Protein AF-A0A0D2G729-F1 (afdb_monomer_lite)

Foldseek 3Di:
DDFQQWDWDADPVVRDIDTAGAEEPGFPDFDQWDWDKDAAPVNLKIKIKIAAGEDDQVVCVVCVAPQSRFWIWIQMPPLSYIDTFPAGDRAGFGNWDKDDDAAFKMKIAAGDGHNDPDDVPPDDQPQDNRMWMAGQQQRYIDNDDDNPDDHDHHHPVVVCCQQPPRAQGPGPDVVVCVVGVPRSDDDDDDDDDDDDRPPVNVPPDPPDPDDDDDDDDDDDDDDDDDDDDDDDDDDDPPVVVVVVVVVVVVVVVVVVVVVVVCVVPPPPPPPPVVVVVVVVVVVVVVLVVQLVVLVPDPDPVSSVVSVVVSVVVVVCVVDVPPPPPPPPDPDPDDDD

Structure (mmCIF, N/CA/C/O backbone):
data_AF-A0A0D2G729-F1
#
_entry.id   AF-A0A0D2G729-F1
#
loop_
_atom_site.group_PDB
_atom_site.id
_atom_site.type_symbol
_atom_site.label_atom_id
_atom_site.label_alt_id
_atom_site.label_comp_id
_atom_site.label_asym_id
_atom_site.label_entity_id
_atom_site.label_seq_id
_atom_site.pdbx_PDB_ins_code
_atom_site.Cartn_x
_atom_site.Cartn_y
_atom_site.Cartn_z
_atom_site.occupancy
_atom_site.B_iso_or_equiv
_atom_site.auth_seq_id
_atom_site.auth_comp_id
_atom_site.auth_asym_id
_atom_site.auth_atom_id
_atom_site.pdbx_PDB_model_num
ATOM 1 N N . MET A 1 1 ? 2.043 15.426 -8.742 1.00 85.56 1 MET A N 1
ATOM 2 C CA . MET A 1 1 ? 1.620 14.217 -7.997 1.00 85.56 1 MET A CA 1
ATOM 3 C C . MET A 1 1 ? 1.071 14.627 -6.648 1.00 85.56 1 MET A C 1
ATOM 5 O O . MET A 1 1 ? 1.366 15.733 -6.209 1.00 85.56 1 MET A O 1
ATOM 9 N N . ARG A 1 2 ? 0.261 13.775 -6.017 1.00 86.38 2 ARG A N 1
ATOM 10 C CA . ARG A 1 2 ? -0.296 14.052 -4.691 1.00 86.38 2 ARG A CA 1
ATOM 11 C C . ARG A 1 2 ? 0.696 13.667 -3.592 1.00 86.38 2 ARG A C 1
ATOM 13 O O . ARG A 1 2 ? 1.440 12.706 -3.759 1.00 86.38 2 ARG A O 1
ATOM 20 N N . ASP A 1 3 ? 0.671 14.401 -2.485 1.00 94.00 3 ASP A N 1
ATOM 21 C CA . ASP A 1 3 ? 1.348 14.014 -1.248 1.00 94.00 3 ASP A CA 1
ATOM 22 C C . ASP A 1 3 ? 0.754 12.699 -0.707 1.00 94.00 3 ASP A C 1
ATOM 24 O O . ASP A 1 3 ? -0.460 12.586 -0.516 1.00 94.00 3 ASP A O 1
ATOM 28 N N . MET A 1 4 ? 1.608 11.707 -0.444 1.00 96.56 4 MET A N 1
ATOM 29 C CA . MET A 1 4 ? 1.208 10.404 0.102 1.00 96.56 4 MET A CA 1
ATOM 30 C C . MET A 1 4 ? 0.763 10.487 1.571 1.00 96.56 4 MET A C 1
ATOM 32 O O . MET A 1 4 ? 0.199 9.528 2.105 1.00 96.56 4 MET A O 1
ATOM 36 N N . ALA A 1 5 ? 0.970 11.627 2.238 1.00 97.69 5 ALA A N 1
ATOM 37 C CA . ALA A 1 5 ? 0.367 11.907 3.533 1.00 97.69 5 ALA A CA 1
ATOM 38 C C . ALA A 1 5 ? -1.159 12.052 3.444 1.00 97.69 5 ALA A C 1
ATOM 40 O O . ALA A 1 5 ? -1.839 11.852 4.444 1.00 97.69 5 ALA A O 1
ATOM 41 N N . GLU A 1 6 ? -1.732 12.404 2.292 1.00 97.50 6 GLU A N 1
ATOM 42 C CA . GLU A 1 6 ? -3.180 12.556 2.149 1.00 97.50 6 GLU A CA 1
ATOM 43 C C . GLU A 1 6 ? -3.847 11.251 1.713 1.00 97.50 6 GLU A C 1
ATOM 45 O O . GLU A 1 6 ? -3.848 10.888 0.536 1.00 97.50 6 GLU A O 1
ATOM 50 N N . ILE A 1 7 ? -4.487 10.560 2.657 1.00 97.56 7 ILE A N 1
ATOM 51 C CA . ILE A 1 7 ? -5.238 9.341 2.363 1.00 97.56 7 ILE A CA 1
ATOM 52 C C . ILE A 1 7 ? -6.668 9.714 2.014 1.00 97.56 7 ILE A C 1
ATOM 54 O O . ILE A 1 7 ? -7.400 10.261 2.841 1.00 97.56 7 ILE A O 1
ATOM 58 N N . VAL A 1 8 ? -7.076 9.395 0.790 1.00 96.69 8 VAL A N 1
ATOM 59 C CA . VAL A 1 8 ? -8.439 9.636 0.322 1.00 96.69 8 VAL A CA 1
ATOM 60 C C . VAL A 1 8 ? -9.244 8.360 0.375 1.00 96.69 8 VAL A C 1
ATOM 62 O O . VAL A 1 8 ? -8.850 7.335 -0.173 1.00 96.69 8 VAL A O 1
ATOM 65 N N . LEU A 1 9 ? -10.384 8.440 1.050 1.00 96.12 9 LEU A N 1
ATOM 66 C CA . LEU A 1 9 ? -11.271 7.315 1.284 1.00 96.12 9 LEU A CA 1
ATOM 67 C C . LEU A 1 9 ? -12.652 7.652 0.749 1.00 96.12 9 LEU A C 1
ATOM 69 O O . LEU A 1 9 ? -13.143 8.764 0.939 1.00 96.12 9 LEU A O 1
ATOM 73 N N . TYR A 1 10 ? -13.292 6.672 0.126 1.00 97.12 10 TYR A N 1
ATOM 74 C CA . TYR A 1 10 ? -14.689 6.767 -0.261 1.00 97.12 10 TYR A CA 1
ATOM 75 C C . TYR A 1 10 ? -15.514 5.806 0.583 1.00 97.12 10 TYR A C 1
ATOM 77 O O . TYR A 1 10 ? -15.352 4.588 0.500 1.00 97.12 10 TYR A O 1
ATOM 85 N N . ASP A 1 11 ? -16.406 6.356 1.399 1.00 95.88 11 ASP A N 1
ATOM 86 C CA . ASP A 1 11 ? -17.414 5.572 2.095 1.00 95.88 11 ASP A CA 1
ATOM 87 C C . ASP A 1 11 ? -18.562 5.279 1.129 1.00 95.88 11 ASP A C 1
ATOM 89 O O . ASP A 1 11 ? -19.329 6.169 0.757 1.00 95.88 11 ASP A O 1
ATOM 93 N N . VAL A 1 12 ? -18.680 4.014 0.724 1.00 97.12 12 VAL A N 1
ATOM 94 C CA . VAL A 1 12 ? -19.710 3.542 -0.211 1.00 97.12 12 VAL A CA 1
ATOM 95 C C . VAL A 1 12 ? -21.117 3.656 0.385 1.00 97.12 12 VAL A C 1
ATOM 97 O O . VAL A 1 12 ? -22.064 3.938 -0.349 1.00 97.12 12 VAL A O 1
ATOM 100 N N . SER A 1 13 ? -21.264 3.465 1.700 1.00 95.00 13 SER A N 1
ATOM 101 C CA . SER A 1 13 ? -22.560 3.520 2.382 1.00 95.00 13 SER A CA 1
ATOM 102 C C . SER A 1 13 ? -23.057 4.958 2.487 1.00 95.00 13 SER A C 1
ATOM 104 O O . SER A 1 13 ? -24.205 5.243 2.150 1.00 95.00 13 SER A O 1
ATOM 106 N N . ALA A 1 14 ? -22.190 5.872 2.928 1.00 95.38 14 ALA A N 1
ATOM 107 C CA . ALA A 1 14 ? -22.520 7.291 3.054 1.00 95.38 14 ALA A CA 1
ATOM 108 C C . ALA A 1 14 ? -22.398 8.067 1.730 1.00 95.38 14 ALA A C 1
ATOM 110 O O . ALA A 1 14 ? -22.809 9.224 1.665 1.00 95.38 14 ALA A O 1
ATOM 111 N N . LYS A 1 15 ? -21.821 7.452 0.686 1.00 97.25 15 LYS A N 1
ATOM 112 C CA . LYS A 1 15 ? -21.459 8.085 -0.595 1.00 97.25 15 LYS A CA 1
ATOM 113 C C . LYS A 1 15 ? -20.634 9.359 -0.402 1.00 97.25 15 LYS A C 1
ATOM 115 O O . LYS A 1 15 ? -20.851 10.367 -1.074 1.00 97.25 15 LYS A O 1
ATOM 120 N N . LYS A 1 16 ? -19.702 9.323 0.551 1.00 96.75 16 LYS A N 1
ATOM 121 C CA . LYS A 1 16 ? -18.931 10.489 0.987 1.00 96.75 16 LYS A CA 1
ATOM 122 C C . LYS A 1 16 ? -17.439 10.238 0.824 1.00 96.75 16 LYS A C 1
ATOM 124 O O . LYS A 1 16 ? -16.923 9.196 1.224 1.00 96.75 16 LYS A O 1
ATOM 129 N N . TRP A 1 17 ? -16.758 11.229 0.260 1.00 97.69 17 TRP A N 1
ATOM 130 C CA . TRP A 1 17 ? -15.304 11.286 0.244 1.00 97.69 17 TRP A CA 1
ATOM 131 C C . TRP A 1 17 ? -14.783 11.879 1.550 1.00 97.69 17 TRP A C 1
ATOM 133 O O . TRP A 1 17 ? -15.299 12.883 2.041 1.00 97.69 17 TRP A O 1
ATOM 143 N N . TYR A 1 18 ? -13.730 11.269 2.076 1.00 97.50 18 TYR A N 1
ATOM 144 C CA . TYR A 1 18 ? -12.947 11.767 3.194 1.00 97.50 18 TYR A CA 1
ATOM 145 C C . TYR A 1 18 ? -11.497 11.924 2.761 1.00 97.50 18 TYR A C 1
ATOM 147 O O . TYR A 1 18 ? -10.987 11.142 1.957 1.00 97.50 18 TYR A O 1
ATOM 155 N N . ILE A 1 19 ? -10.826 12.911 3.340 1.00 97.38 19 ILE A N 1
ATOM 156 C CA . ILE A 1 19 ? -9.376 13.054 3.269 1.00 97.38 19 ILE A CA 1
ATOM 157 C C . ILE A 1 19 ? -8.886 12.985 4.707 1.00 97.38 19 ILE A C 1
ATOM 159 O O . ILE A 1 19 ? -9.337 13.762 5.544 1.00 97.38 19 ILE A O 1
ATOM 163 N N . GLN A 1 20 ? -8.001 12.040 4.998 1.00 97.56 20 GLN A N 1
ATOM 164 C CA . GLN A 1 20 ? -7.363 11.897 6.297 1.00 97.56 20 GLN A CA 1
ATOM 165 C C . GLN A 1 20 ? -5.861 12.025 6.119 1.00 97.56 20 GLN A C 1
ATOM 167 O O . GLN A 1 20 ? -5.250 11.273 5.360 1.00 97.56 20 GLN A O 1
ATOM 172 N N . ARG A 1 21 ? -5.253 12.952 6.858 1.00 97.50 21 ARG A N 1
ATOM 173 C CA . ARG A 1 21 ? -3.798 13.069 6.871 1.00 97.50 21 ARG A CA 1
ATOM 174 C C . ARG A 1 21 ? -3.188 11.922 7.675 1.00 97.50 21 ARG A C 1
ATOM 176 O O . ARG A 1 21 ? -3.531 11.738 8.846 1.00 97.50 21 ARG A O 1
ATOM 183 N N . ALA A 1 22 ? -2.311 11.158 7.040 1.00 98.12 22 ALA A N 1
ATOM 184 C CA . ALA A 1 22 ? -1.499 10.122 7.646 1.00 98.12 22 ALA A CA 1
ATOM 185 C C . ALA A 1 22 ? -0.207 10.694 8.246 1.00 98.12 22 ALA A C 1
ATOM 187 O O . ALA A 1 22 ? 0.237 11.792 7.914 1.00 98.12 22 ALA A O 1
ATOM 188 N N . THR A 1 23 ? 0.395 9.930 9.152 1.00 97.94 23 THR A N 1
ATOM 189 C CA . THR A 1 23 ? 1.661 10.269 9.818 1.00 97.94 23 THR A CA 1
ATOM 190 C C . THR A 1 23 ? 2.726 9.211 9.550 1.00 97.94 23 THR A C 1
ATOM 192 O O . THR A 1 23 ? 2.428 8.156 8.998 1.00 97.94 23 THR A O 1
ATOM 195 N N . GLY A 1 24 ? 3.954 9.450 10.005 1.00 97.31 24 GLY A N 1
ATOM 196 C CA . GLY A 1 24 ? 5.023 8.453 9.986 1.00 97.31 24 GLY A CA 1
ATOM 197 C C . GLY A 1 24 ? 5.934 8.567 8.790 1.00 97.31 24 GLY A C 1
ATOM 198 O O . GLY A 1 24 ? 6.213 9.678 8.347 1.00 97.31 24 GLY A O 1
ATOM 199 N N . ASP A 1 25 ? 6.414 7.423 8.324 1.00 97.44 25 ASP A N 1
ATOM 200 C CA . ASP A 1 25 ? 7.451 7.346 7.301 1.00 97.44 25 ASP A CA 1
ATOM 201 C C . ASP A 1 25 ? 6.771 7.442 5.932 1.00 97.44 25 ASP A C 1
ATOM 203 O O . ASP A 1 25 ? 6.545 6.445 5.248 1.00 97.44 25 ASP A O 1
ATOM 207 N N . ILE A 1 26 ? 6.312 8.649 5.601 1.00 97.81 26 ILE A N 1
ATOM 208 C CA . ILE A 1 26 ? 5.505 8.913 4.409 1.00 97.81 26 ILE A CA 1
ATOM 209 C C . ILE A 1 26 ? 6.362 8.654 3.155 1.00 97.81 26 ILE A C 1
ATOM 211 O O . ILE A 1 26 ? 7.437 9.246 3.036 1.00 97.81 26 ILE A O 1
ATOM 215 N N . PRO A 1 27 ? 5.916 7.796 2.216 1.00 96.75 27 PRO A N 1
ATOM 216 C CA . PRO A 1 27 ? 6.657 7.552 0.984 1.00 96.75 27 PRO A CA 1
ATOM 217 C C . PRO A 1 27 ? 6.723 8.808 0.104 1.00 96.75 27 PRO A C 1
ATOM 219 O O . PRO A 1 27 ? 5.767 9.589 0.094 1.00 96.75 27 PRO A O 1
ATOM 222 N N . PRO A 1 28 ? 7.781 8.970 -0.714 1.00 94.31 28 PRO A N 1
ATOM 223 C CA . PRO A 1 28 ? 7.811 9.999 -1.748 1.00 94.31 28 PRO A CA 1
ATOM 224 C C . PRO A 1 28 ? 6.562 9.987 -2.652 1.00 94.31 28 PRO A C 1
ATOM 226 O O . PRO A 1 28 ? 6.032 8.896 -2.926 1.00 94.31 28 PRO A O 1
ATOM 229 N N . PRO A 1 29 ? 6.093 11.165 -3.120 1.00 94.19 29 PRO A N 1
ATOM 230 C CA . PRO A 1 29 ? 4.989 11.280 -4.071 1.00 94.19 29 PRO A CA 1
ATOM 231 C C . PRO A 1 29 ? 5.231 10.430 -5.314 1.00 94.19 29 PRO A C 1
ATOM 233 O O . PRO A 1 29 ? 6.294 10.511 -5.915 1.00 94.19 29 PRO A O 1
ATOM 236 N N . ARG A 1 30 ? 4.238 9.640 -5.719 1.00 94.12 30 ARG A N 1
ATOM 237 C CA . ARG A 1 30 ? 4.388 8.661 -6.803 1.00 94.12 30 ARG A CA 1
ATOM 238 C C . ARG A 1 30 ? 3.096 8.460 -7.581 1.00 94.12 30 ARG A C 1
ATOM 240 O O . ARG A 1 30 ? 2.005 8.676 -7.053 1.00 94.12 30 ARG A O 1
ATOM 247 N N . THR A 1 31 ? 3.221 8.020 -8.826 1.00 95.06 31 THR A N 1
ATOM 248 C CA . THR A 1 31 ? 2.134 7.492 -9.666 1.00 95.06 31 THR A CA 1
ATOM 249 C C . THR A 1 31 ? 2.524 6.119 -10.208 1.00 95.06 31 THR A C 1
ATOM 251 O O . THR A 1 31 ? 3.681 5.726 -10.093 1.00 95.06 31 THR A O 1
ATOM 254 N N . GLU A 1 32 ? 1.563 5.369 -10.754 1.00 95.31 32 GLU A N 1
ATOM 255 C CA . GLU A 1 32 ? 1.798 4.045 -11.370 1.00 95.31 32 GLU A CA 1
ATOM 256 C C . GLU A 1 32 ? 2.517 3.042 -10.450 1.00 95.31 32 GLU A C 1
ATOM 258 O O . GLU A 1 32 ? 3.183 2.104 -10.891 1.00 95.31 32 GLU A O 1
ATOM 263 N N . PHE A 1 33 ? 2.396 3.266 -9.146 1.00 96.06 33 PHE A N 1
ATOM 264 C CA . PHE A 1 33 ? 2.813 2.342 -8.113 1.00 96.06 33 PHE A CA 1
ATOM 265 C C . PHE A 1 33 ? 1.754 1.269 -7.942 1.00 96.06 33 PHE A C 1
ATOM 267 O O . PHE A 1 33 ? 0.596 1.412 -8.345 1.00 96.06 33 PHE A O 1
ATOM 274 N N . PHE A 1 34 ? 2.148 0.213 -7.261 1.00 94.62 34 PHE A N 1
ATOM 275 C CA . PHE A 1 34 ? 1.239 -0.849 -6.922 1.00 94.62 34 PHE A CA 1
ATOM 276 C C . PHE A 1 34 ? 0.696 -0.743 -5.491 1.00 94.62 34 PHE A C 1
ATOM 278 O O . PHE A 1 34 ? 1.386 -0.242 -4.603 1.00 94.62 34 PHE A O 1
ATOM 285 N N . THR A 1 35 ? -0.501 -1.307 -5.253 1.00 97.06 35 THR A N 1
ATOM 286 C CA . THR A 1 35 ? -1.067 -1.506 -3.911 1.00 97.06 35 THR A CA 1
ATOM 287 C C . THR A 1 35 ? -1.721 -2.879 -3.686 1.00 97.06 35 THR A C 1
ATOM 289 O O . THR A 1 35 ? -2.624 -3.253 -4.436 1.00 97.06 35 THR A O 1
ATOM 292 N N . VAL A 1 36 ? -1.402 -3.567 -2.583 1.00 97.81 36 VAL A N 1
ATOM 293 C CA . VAL A 1 36 ? -2.236 -4.657 -2.014 1.00 97.81 36 VAL A CA 1
ATOM 294 C C . VAL A 1 36 ? -2.684 -4.300 -0.607 1.00 97.81 36 VAL A C 1
ATOM 296 O O . VAL A 1 36 ? -2.064 -3.472 0.049 1.00 97.81 36 VAL A O 1
ATOM 299 N N . GLY A 1 37 ? -3.726 -4.962 -0.103 1.00 96.75 37 GLY A N 1
ATOM 300 C CA . GLY A 1 37 ? -4.071 -4.883 1.310 1.00 96.75 37 GLY A CA 1
ATOM 301 C C . GLY A 1 37 ? -4.388 -6.235 1.933 1.00 96.75 37 GLY A C 1
ATOM 302 O O . GLY A 1 37 ? -4.822 -7.165 1.248 1.00 96.75 37 GLY A O 1
ATOM 303 N N . LYS A 1 38 ? -4.170 -6.333 3.244 1.00 96.88 38 LYS A N 1
ATOM 304 C CA . LYS A 1 38 ? -4.463 -7.523 4.042 1.00 96.88 38 LYS A CA 1
ATOM 305 C C . LYS A 1 38 ? -5.002 -7.111 5.411 1.00 96.88 38 LYS A C 1
ATOM 307 O O . LYS A 1 38 ? -4.445 -6.242 6.073 1.00 96.88 38 LYS A O 1
ATOM 312 N N . ALA A 1 39 ? -6.101 -7.739 5.822 1.00 95.12 39 ALA A N 1
ATOM 313 C CA . ALA A 1 39 ? -6.643 -7.582 7.168 1.00 95.12 39 ALA A CA 1
ATOM 314 C C . ALA A 1 39 ? -5.863 -8.451 8.159 1.00 95.12 39 ALA A C 1
ATOM 316 O O . ALA A 1 39 ? -5.489 -9.581 7.826 1.00 95.12 39 ALA A O 1
ATOM 317 N N . SER A 1 40 ? -5.686 -7.967 9.388 1.00 91.88 40 SER A N 1
ATOM 318 C CA . SER A 1 40 ? -5.231 -8.814 10.489 1.00 91.88 40 SER A CA 1
ATOM 319 C C . SER A 1 40 ? -6.222 -9.952 10.746 1.00 91.88 40 SER A C 1
ATOM 321 O O . SER A 1 40 ? -7.420 -9.830 10.482 1.00 91.88 40 SER A O 1
ATOM 323 N N . SER A 1 41 ? -5.737 -11.065 11.299 1.00 88.19 41 SER A N 1
ATOM 324 C CA . SER A 1 41 ? -6.567 -12.236 11.619 1.00 88.19 41 SER A CA 1
ATOM 325 C C . SER A 1 41 ? -7.714 -11.921 12.588 1.00 88.19 41 SER A C 1
ATOM 327 O O . SER A 1 41 ? -8.769 -12.546 12.519 1.00 88.19 41 SER A O 1
ATOM 329 N N . ASP A 1 42 ? -7.544 -10.919 13.453 1.00 86.19 42 ASP A N 1
ATOM 330 C CA . ASP A 1 42 ? -8.584 -10.431 14.362 1.00 86.19 42 ASP A CA 1
ATOM 331 C C . ASP A 1 42 ? -9.508 -9.360 13.750 1.00 86.19 42 ASP A C 1
ATOM 333 O O . ASP A 1 42 ? -10.420 -8.884 14.428 1.00 86.19 42 ASP A O 1
ATOM 337 N N . GLY A 1 43 ? -9.274 -8.965 12.494 1.00 88.00 43 GLY A N 1
ATOM 338 C CA . GLY A 1 43 ? -10.067 -7.986 11.746 1.00 88.00 43 GLY A CA 1
ATOM 339 C C . GLY A 1 43 ? -9.996 -6.552 12.279 1.00 88.00 43 GLY A C 1
ATOM 340 O O . GLY A 1 43 ? -10.794 -5.710 11.868 1.00 88.00 43 GLY A O 1
ATOM 341 N N . LYS A 1 44 ? -9.087 -6.257 13.216 1.00 86.62 44 LYS A N 1
ATOM 342 C CA . LYS A 1 44 ? -9.010 -4.943 13.875 1.00 86.62 44 LYS A CA 1
ATOM 343 C C . LYS A 1 44 ? -8.086 -3.963 13.177 1.00 86.62 44 LYS A C 1
ATOM 345 O O . LYS A 1 44 ? -8.203 -2.760 13.410 1.00 86.62 44 LYS A O 1
ATOM 350 N N . THR A 1 45 ? -7.165 -4.459 12.360 1.00 92.50 45 THR A N 1
ATOM 351 C CA . THR A 1 45 ? -6.328 -3.620 11.513 1.00 92.50 45 THR A CA 1
ATOM 352 C C . THR A 1 45 ? -6.375 -4.092 10.077 1.00 92.50 45 THR A C 1
ATOM 354 O O . THR A 1 45 ? -6.750 -5.225 9.763 1.00 92.50 45 THR A O 1
ATOM 357 N N . TYR A 1 46 ? -6.006 -3.173 9.201 1.00 95.69 46 TYR A N 1
ATOM 358 C CA . TYR A 1 46 ? -5.857 -3.434 7.788 1.00 95.69 46 TYR A CA 1
ATOM 359 C C . TYR A 1 46 ? -4.591 -2.739 7.319 1.00 95.69 46 TYR A C 1
ATOM 361 O O . TYR A 1 46 ? -4.439 -1.530 7.506 1.00 95.69 46 TYR A O 1
ATOM 369 N N . GLU A 1 47 ? -3.679 -3.508 6.748 1.00 97.69 47 GLU A N 1
ATOM 370 C CA . GLU A 1 47 ? -2.417 -3.012 6.229 1.00 97.69 47 GLU A CA 1
ATOM 371 C C . GLU A 1 47 ? -2.503 -2.908 4.705 1.00 97.69 47 GLU A C 1
ATOM 373 O O . GLU A 1 47 ? -2.915 -3.854 4.033 1.00 97.69 47 GLU A O 1
ATOM 378 N N . VAL A 1 48 ? -2.134 -1.747 4.167 1.00 98.19 48 VAL A N 1
ATOM 379 C CA . VAL A 1 48 ? -2.024 -1.480 2.729 1.00 98.19 48 VAL A CA 1
ATOM 380 C C . VAL A 1 48 ? -0.547 -1.352 2.385 1.00 98.19 48 VAL A C 1
ATOM 382 O O . VAL A 1 48 ? 0.140 -0.496 2.932 1.00 98.19 48 VAL A O 1
ATOM 385 N N . TYR A 1 49 ? -0.065 -2.193 1.484 1.00 98.19 49 TYR A N 1
ATOM 386 C CA . TYR A 1 49 ? 1.322 -2.243 1.044 1.00 98.19 49 TYR A CA 1
ATOM 387 C C . TYR A 1 49 ? 1.460 -1.514 -0.284 1.00 98.19 49 TYR A C 1
ATOM 389 O O . TYR A 1 49 ? 0.651 -1.738 -1.183 1.00 98.19 49 TYR A O 1
ATOM 397 N N . VAL A 1 50 ? 2.484 -0.676 -0.405 1.00 97.69 50 VAL A N 1
ATOM 398 C CA . VAL A 1 50 ? 2.792 0.136 -1.585 1.00 97.69 50 VAL A CA 1
ATOM 399 C C . VAL A 1 50 ? 4.212 -0.155 -2.041 1.00 97.69 50 VAL A C 1
ATOM 401 O O . VAL A 1 50 ? 5.120 -0.167 -1.212 1.00 97.69 50 VAL A O 1
ATOM 404 N N . TYR A 1 51 ? 4.413 -0.359 -3.341 1.00 96.69 51 TYR A N 1
ATOM 405 C CA . TYR A 1 51 ? 5.735 -0.594 -3.922 1.00 96.69 51 TYR A CA 1
ATOM 406 C C . TYR A 1 51 ? 5.866 0.037 -5.312 1.00 96.69 51 TYR A C 1
ATOM 408 O O . TYR A 1 51 ? 4.885 0.135 -6.056 1.00 96.69 51 TYR A O 1
ATOM 416 N N . GLY A 1 52 ? 7.087 0.467 -5.640 1.00 95.62 52 GLY A N 1
ATOM 417 C CA . GLY A 1 52 ? 7.448 1.044 -6.927 1.00 95.62 52 GLY A CA 1
ATOM 418 C C . GLY A 1 52 ? 6.723 2.351 -7.232 1.00 95.62 52 GLY A C 1
ATOM 419 O O . GLY A 1 52 ? 6.376 3.126 -6.331 1.00 95.62 52 GLY A O 1
ATOM 420 N N . GLY A 1 53 ? 6.492 2.562 -8.524 1.00 95.31 53 GLY A N 1
ATOM 421 C CA . GLY A 1 53 ? 5.932 3.780 -9.092 1.00 95.31 53 GLY A CA 1
ATOM 422 C C . GLY A 1 53 ? 7.000 4.684 -9.687 1.00 95.31 53 GLY A C 1
ATOM 423 O O . GLY A 1 53 ? 8.180 4.353 -9.707 1.00 95.31 53 GLY A O 1
ATOM 424 N N . MET A 1 54 ? 6.550 5.821 -10.196 1.00 93.25 54 MET A N 1
ATOM 425 C CA . MET A 1 54 ? 7.390 6.812 -10.856 1.00 93.25 54 MET A CA 1
ATOM 426 C C . MET A 1 54 ? 6.988 8.226 -10.458 1.00 93.25 54 MET A C 1
ATOM 428 O O . MET A 1 54 ? 5.910 8.439 -9.880 1.00 93.25 54 MET A O 1
ATOM 432 N N . THR A 1 55 ? 7.841 9.186 -10.807 1.00 93.00 55 THR A N 1
ATOM 433 C CA . THR A 1 55 ? 7.577 10.604 -10.605 1.00 93.00 55 THR A CA 1
ATOM 434 C C . THR A 1 55 ? 7.292 11.335 -11.908 1.00 93.00 55 THR A C 1
ATOM 436 O O . THR A 1 55 ? 6.154 11.418 -12.368 1.00 93.00 55 THR A O 1
ATOM 439 N N . ASN A 1 56 ? 8.331 11.925 -12.473 1.00 91.25 56 ASN A N 1
ATOM 440 C CA . ASN A 1 56 ? 8.405 12.556 -13.766 1.00 91.25 56 ASN A CA 1
ATOM 441 C C . ASN A 1 56 ? 9.768 12.202 -14.361 1.00 91.25 56 ASN A C 1
ATOM 443 O O . ASN A 1 56 ? 10.714 11.918 -13.624 1.00 9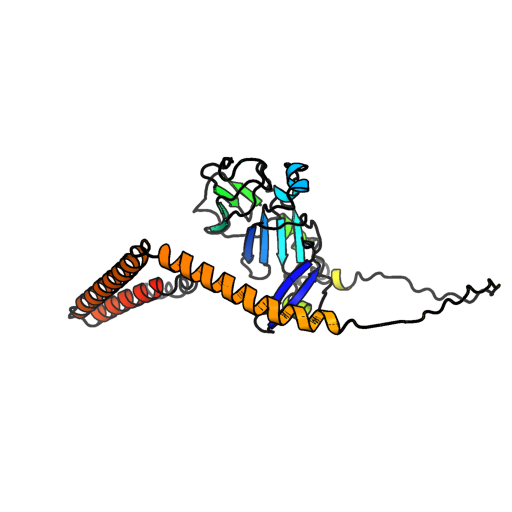1.25 56 ASN A O 1
ATOM 447 N N . ALA A 1 57 ? 9.873 12.320 -15.683 1.00 90.38 57 ALA A N 1
ATOM 448 C CA . ALA A 1 57 ? 11.056 11.868 -16.398 1.00 90.38 57 ALA A CA 1
ATOM 449 C C . ALA A 1 57 ? 12.365 12.484 -15.899 1.00 90.38 57 ALA A C 1
ATOM 451 O O . ALA A 1 57 ? 13.343 11.773 -15.704 1.00 90.38 57 ALA A O 1
ATOM 452 N N . THR A 1 58 ? 12.372 13.789 -15.632 1.00 92.88 58 THR A N 1
ATOM 453 C CA . THR A 1 58 ? 13.573 14.490 -15.175 1.00 92.88 58 THR A CA 1
ATOM 454 C C . THR A 1 58 ? 14.050 13.989 -13.818 1.00 92.88 58 THR A C 1
ATOM 456 O O . THR A 1 58 ? 15.246 13.826 -13.613 1.00 92.88 58 THR A O 1
ATOM 459 N N . TYR A 1 59 ? 13.137 13.783 -12.872 1.00 91.56 59 TYR A N 1
ATOM 460 C CA . TYR A 1 59 ? 13.514 13.371 -11.525 1.00 91.56 59 TYR A CA 1
ATOM 461 C C . TYR A 1 59 ? 13.945 11.903 -11.492 1.00 91.56 59 TYR A C 1
ATOM 463 O O . TYR A 1 59 ? 15.034 11.610 -11.015 1.00 91.56 59 TYR A O 1
ATOM 471 N N . ASP A 1 60 ? 13.149 11.002 -12.068 1.00 91.44 60 ASP A N 1
ATOM 472 C CA . ASP A 1 60 ? 13.453 9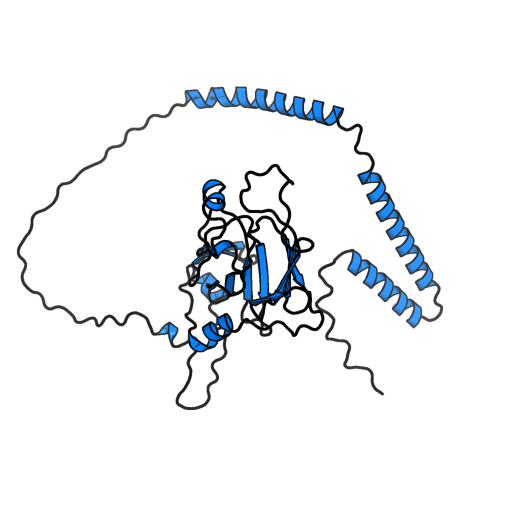.566 -12.085 1.00 91.44 60 ASP A CA 1
ATOM 473 C C . ASP A 1 60 ? 14.822 9.278 -12.739 1.00 91.44 60 ASP A C 1
ATOM 475 O O . ASP A 1 60 ? 15.604 8.492 -12.212 1.00 91.44 60 ASP A O 1
ATOM 479 N N . LEU A 1 61 ? 15.158 9.978 -13.835 1.00 90.62 61 LEU A N 1
ATOM 480 C CA . LEU A 1 61 ? 16.459 9.850 -14.510 1.00 90.62 61 LEU A CA 1
ATOM 481 C C . LEU A 1 61 ? 17.641 10.383 -13.688 1.00 90.62 61 LEU A C 1
ATOM 483 O O . LEU A 1 61 ? 18.761 9.903 -13.847 1.00 90.62 61 LEU A O 1
ATOM 487 N N . ASN A 1 62 ? 17.412 11.381 -12.831 1.00 92.56 62 ASN A N 1
ATOM 488 C CA . ASN A 1 62 ? 18.452 11.973 -11.988 1.00 92.56 62 ASN A CA 1
ATOM 489 C C . ASN A 1 62 ? 18.642 11.226 -10.658 1.00 92.56 62 ASN A C 1
ATOM 491 O O . ASN A 1 62 ? 19.681 11.390 -10.019 1.00 92.56 62 ASN A O 1
ATOM 495 N N . TYR A 1 63 ? 17.658 10.424 -10.238 1.00 90.25 63 TYR A N 1
ATOM 496 C CA . TYR A 1 63 ? 17.643 9.731 -8.947 1.00 90.25 63 TYR A CA 1
ATOM 497 C C . TYR A 1 63 ? 17.231 8.248 -9.077 1.00 90.25 63 TYR A C 1
ATOM 499 O O . TYR A 1 63 ? 16.287 7.817 -8.410 1.00 90.25 63 TYR A O 1
ATOM 507 N N . PRO A 1 64 ? 17.934 7.438 -9.896 1.00 85.88 64 PRO A N 1
ATOM 508 C CA . PRO A 1 64 ? 17.541 6.050 -10.169 1.00 85.88 64 PRO A CA 1
ATOM 509 C C . PRO A 1 64 ? 17.592 5.141 -8.929 1.00 85.88 64 PRO A C 1
ATOM 511 O O . PRO A 1 64 ? 16.814 4.195 -8.827 1.00 85.88 64 PRO A O 1
ATOM 514 N N . ASP A 1 65 ? 18.454 5.465 -7.961 1.00 87.12 65 ASP A N 1
ATOM 515 C CA . ASP A 1 65 ? 18.696 4.656 -6.759 1.00 87.12 65 ASP A CA 1
ATOM 516 C C . ASP A 1 65 ? 17.987 5.202 -5.506 1.00 87.12 65 ASP A C 1
ATOM 518 O O . ASP A 1 65 ? 18.347 4.874 -4.370 1.00 87.12 65 ASP A O 1
ATOM 522 N N . GLU A 1 66 ? 16.988 6.078 -5.665 1.00 87.00 66 GLU A N 1
ATOM 523 C CA . GLU A 1 66 ? 16.264 6.599 -4.510 1.00 87.00 66 GLU A CA 1
ATOM 524 C C . GLU A 1 66 ? 15.460 5.486 -3.823 1.00 87.00 66 GLU A C 1
ATOM 526 O O . GLU A 1 66 ? 14.425 5.016 -4.310 1.00 87.00 66 GLU A O 1
ATOM 531 N N . LEU A 1 67 ? 15.909 5.123 -2.616 1.00 84.44 67 LEU A N 1
ATOM 532 C CA . LEU A 1 67 ? 15.334 4.050 -1.800 1.00 84.44 67 LEU A CA 1
ATOM 533 C C . LEU A 1 67 ? 13.814 4.158 -1.626 1.00 84.44 67 LEU A C 1
ATOM 535 O O . LEU A 1 67 ? 13.133 3.146 -1.498 1.00 84.44 67 LEU A O 1
ATOM 539 N N . GLY A 1 68 ? 13.245 5.363 -1.661 1.00 84.88 68 GLY A N 1
ATOM 540 C CA . GLY A 1 68 ? 11.801 5.551 -1.578 1.00 84.88 68 GLY A CA 1
ATOM 541 C C . GLY A 1 68 ? 11.006 4.773 -2.636 1.00 84.88 68 GLY A C 1
ATOM 542 O O . GLY A 1 68 ? 9.908 4.302 -2.337 1.00 84.88 68 GLY A O 1
ATOM 543 N N . TYR A 1 69 ? 11.525 4.590 -3.849 1.00 91.75 69 TYR A N 1
ATOM 544 C CA . TYR A 1 69 ? 10.847 3.825 -4.910 1.00 91.75 69 TYR A CA 1
ATOM 545 C C . TYR A 1 69 ? 11.233 2.342 -4.908 1.00 91.75 69 TYR A C 1
ATOM 547 O O . TYR A 1 69 ? 10.484 1.513 -5.421 1.00 91.75 69 TYR A O 1
ATOM 555 N N . LEU A 1 70 ? 12.353 2.008 -4.264 1.00 93.44 70 LEU A N 1
ATOM 556 C CA . LEU A 1 70 ? 12.869 0.647 -4.114 1.00 93.44 70 LEU A CA 1
ATOM 557 C C . LEU A 1 70 ? 12.310 -0.083 -2.887 1.00 93.44 70 LEU A C 1
ATOM 559 O O . LEU A 1 70 ? 12.270 -1.315 -2.871 1.00 93.44 70 LEU A O 1
ATOM 563 N N . ASN A 1 71 ? 11.869 0.658 -1.870 1.00 95.31 71 ASN A N 1
ATOM 564 C CA . ASN A 1 71 ? 11.301 0.120 -0.642 1.00 95.31 71 ASN A CA 1
ATOM 565 C C . ASN A 1 71 ? 9.792 -0.116 -0.757 1.00 95.31 71 ASN A C 1
ATOM 567 O O . ASN A 1 71 ? 9.045 0.654 -1.366 1.00 95.31 71 ASN A O 1
ATOM 571 N N . VAL A 1 72 ? 9.324 -1.152 -0.065 1.00 97.25 72 VAL A N 1
ATOM 572 C CA . VAL A 1 72 ? 7.902 -1.346 0.220 1.00 97.25 72 VAL A CA 1
ATOM 573 C C . VAL A 1 72 ? 7.520 -0.472 1.415 1.00 97.25 72 VAL A C 1
ATOM 575 O O . VAL A 1 72 ? 8.238 -0.416 2.418 1.00 97.25 72 VAL A O 1
ATOM 578 N N . TYR A 1 73 ? 6.374 0.192 1.334 1.00 98.25 73 TYR A N 1
ATOM 579 C CA . TYR A 1 73 ? 5.784 0.968 2.425 1.00 98.25 73 TYR A CA 1
ATOM 580 C C . TYR A 1 73 ? 4.484 0.325 2.887 1.00 98.25 73 TYR A C 1
ATOM 582 O O . TYR A 1 73 ? 3.751 -0.242 2.081 1.00 98.25 73 TYR A O 1
ATOM 590 N N . VAL A 1 74 ? 4.171 0.439 4.177 1.00 98.44 74 VAL A N 1
ATOM 591 C CA . VAL A 1 74 ? 2.913 -0.056 4.754 1.00 98.44 74 VAL A CA 1
ATOM 592 C C . VAL A 1 74 ? 2.136 1.098 5.362 1.00 98.44 74 VAL A C 1
ATOM 594 O O . VAL A 1 74 ? 2.625 1.751 6.278 1.00 98.44 74 VAL A O 1
ATOM 597 N N . LEU A 1 75 ? 0.908 1.323 4.904 1.00 98.56 75 LEU A N 1
ATOM 598 C CA . LEU A 1 75 ? -0.081 2.143 5.596 1.00 98.56 75 LEU A CA 1
ATOM 599 C C . LEU A 1 75 ? -0.925 1.245 6.490 1.00 98.56 75 LEU A C 1
ATOM 601 O O . LEU A 1 75 ? -1.614 0.349 6.006 1.00 98.56 75 LEU A O 1
ATOM 605 N N . SER A 1 76 ? -0.921 1.515 7.791 1.00 97.62 76 SER A N 1
ATOM 606 C CA . SER A 1 76 ? -1.744 0.772 8.742 1.00 97.62 76 SER A CA 1
ATOM 607 C C . SER A 1 76 ? -3.001 1.536 9.142 1.00 97.62 76 SER A C 1
ATOM 609 O O . SER A 1 76 ? -2.937 2.673 9.621 1.00 97.62 76 SER A O 1
ATOM 611 N N . LEU A 1 77 ? -4.153 0.876 9.036 1.00 96.12 77 LEU A N 1
ATOM 612 C CA . LEU A 1 77 ? -5.452 1.343 9.520 1.00 96.12 77 LEU A CA 1
ATOM 613 C C . LEU A 1 77 ? -5.834 0.581 10.802 1.00 96.12 77 LEU A C 1
ATOM 615 O O . LEU A 1 77 ? -5.575 -0.618 10.879 1.00 96.12 77 LEU A O 1
ATOM 619 N N . PRO A 1 78 ? -6.433 1.231 11.821 1.00 94.62 78 PRO A N 1
ATOM 620 C CA . PRO A 1 78 ? -6.964 2.599 11.826 1.00 94.62 78 PRO A CA 1
ATOM 621 C C . PRO A 1 78 ? -5.947 3.679 12.233 1.00 94.62 78 PRO A C 1
ATOM 623 O O . PRO A 1 78 ? -6.343 4.798 12.538 1.00 94.62 78 PRO A O 1
ATOM 626 N N . ALA A 1 79 ? -4.648 3.370 12.291 1.00 95.06 79 ALA A N 1
ATOM 627 C CA . ALA A 1 79 ? -3.645 4.325 12.768 1.00 95.06 79 ALA A CA 1
ATOM 628 C C . ALA A 1 79 ? -3.370 5.474 11.787 1.00 95.06 79 ALA A C 1
ATOM 630 O O . ALA A 1 79 ? -2.772 6.465 12.195 1.00 95.06 79 ALA A O 1
ATOM 631 N N . PHE A 1 80 ? -3.759 5.332 10.512 1.00 97.44 80 PHE A N 1
ATOM 632 C CA . PHE A 1 80 ? -3.390 6.257 9.436 1.00 97.44 80 PHE A CA 1
ATOM 633 C C . PHE A 1 80 ? -1.906 6.622 9.533 1.00 97.44 80 PHE A C 1
ATOM 635 O O . PHE A 1 80 ? -1.514 7.785 9.631 1.00 97.44 80 PHE A O 1
ATOM 642 N N . ARG A 1 81 ? -1.071 5.584 9.603 1.00 97.88 81 ARG A N 1
ATOM 643 C CA . ARG A 1 81 ? 0.369 5.726 9.760 1.00 97.88 81 ARG A CA 1
ATOM 644 C C . ARG A 1 81 ? 1.098 4.902 8.716 1.00 97.88 81 ARG A C 1
ATOM 646 O O . ARG A 1 81 ? 0.831 3.707 8.592 1.00 97.88 81 ARG A O 1
ATOM 653 N N . TRP A 1 82 ? 2.015 5.557 8.020 1.00 98.50 82 TRP A N 1
ATOM 654 C CA . TRP A 1 82 ? 2.979 4.940 7.131 1.00 98.50 82 TRP A CA 1
ATOM 655 C C . TRP A 1 82 ? 4.185 4.412 7.901 1.00 98.50 82 TRP A C 1
ATOM 657 O O . TRP A 1 82 ? 4.639 5.014 8.880 1.00 98.50 82 TRP A O 1
ATOM 667 N N . PHE A 1 83 ? 4.700 3.296 7.407 1.00 98.12 83 PHE A N 1
ATOM 668 C CA . PHE A 1 83 ? 5.932 2.667 7.837 1.00 98.12 83 PHE A CA 1
ATOM 669 C C . PHE A 1 83 ? 6.775 2.349 6.612 1.00 98.12 83 PHE A C 1
ATOM 671 O O . PHE A 1 83 ? 6.297 1.678 5.692 1.00 98.12 83 PHE A O 1
ATOM 678 N N . GLN A 1 84 ? 8.032 2.774 6.625 1.00 97.31 84 GLN A N 1
ATOM 679 C CA . GLN A 1 84 ? 9.011 2.293 5.665 1.00 97.31 84 GLN A CA 1
ATOM 680 C C . GLN A 1 84 ? 9.469 0.909 6.119 1.00 97.31 84 GLN A C 1
ATOM 682 O O . GLN A 1 84 ? 9.831 0.706 7.279 1.00 97.31 84 GLN A O 1
ATOM 687 N N . THR A 1 85 ? 9.423 -0.066 5.217 1.00 96.62 85 THR A N 1
ATOM 688 C CA . THR A 1 85 ? 9.848 -1.432 5.534 1.00 96.62 85 THR A CA 1
ATOM 689 C C . THR A 1 85 ? 11.315 -1.650 5.162 1.00 96.62 85 THR A C 1
ATOM 691 O O . THR A 1 85 ? 11.850 -0.923 4.316 1.00 96.62 85 THR A O 1
ATOM 694 N N . PRO A 1 86 ? 11.969 -2.676 5.737 1.00 95.06 86 PRO A N 1
ATOM 695 C CA . PRO A 1 86 ? 13.279 -3.117 5.268 1.00 95.06 86 PRO A CA 1
ATOM 696 C C . PRO A 1 86 ? 13.218 -3.861 3.922 1.00 95.06 86 PRO A C 1
ATOM 698 O O . PRO A 1 86 ? 14.268 -4.168 3.367 1.00 95.06 86 PRO A O 1
ATOM 701 N N . ALA A 1 87 ? 12.026 -4.170 3.394 1.00 95.69 87 ALA A N 1
ATOM 702 C CA . ALA A 1 87 ? 11.884 -4.824 2.100 1.00 95.69 87 ALA A CA 1
ATOM 703 C C . ALA A 1 87 ? 12.242 -3.837 0.988 1.00 95.69 87 ALA A C 1
ATOM 705 O O . ALA A 1 87 ? 11.439 -2.975 0.627 1.00 95.69 87 ALA A O 1
ATOM 706 N N . THR A 1 88 ? 13.449 -3.972 0.456 1.00 94.19 88 THR A N 1
ATOM 707 C CA . THR A 1 88 ? 13.977 -3.147 -0.628 1.00 94.19 88 THR A CA 1
ATOM 708 C C . THR A 1 88 ? 14.493 -4.022 -1.764 1.00 94.19 88 THR A C 1
ATOM 710 O O . THR A 1 88 ? 14.713 -5.220 -1.582 1.00 94.19 88 THR A O 1
ATOM 713 N N . THR A 1 89 ? 14.631 -3.433 -2.944 1.00 91.25 89 THR A N 1
ATOM 714 C CA . THR A 1 89 ? 15.048 -4.089 -4.194 1.00 91.25 89 THR A CA 1
ATOM 715 C C . THR A 1 89 ? 16.129 -3.240 -4.854 1.00 91.25 89 THR A C 1
ATOM 717 O O . THR A 1 89 ? 16.294 -2.083 -4.486 1.00 91.25 89 THR A O 1
ATOM 720 N N . SER A 1 90 ? 16.872 -3.788 -5.813 1.00 87.44 90 S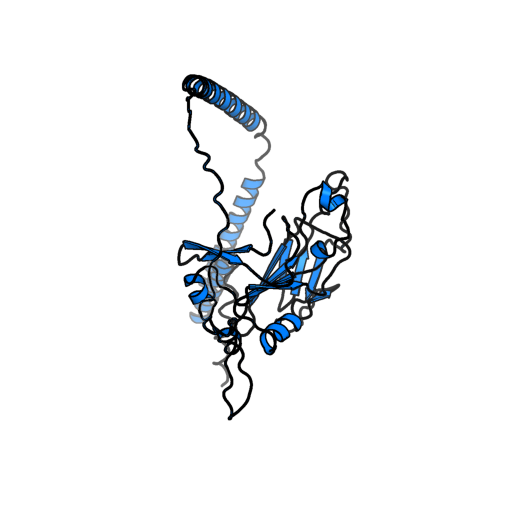ER A N 1
ATOM 721 C CA . SER A 1 90 ? 17.855 -3.016 -6.591 1.00 87.44 90 SER A CA 1
ATOM 722 C C . SER A 1 90 ? 17.258 -2.350 -7.830 1.00 87.44 90 SER A C 1
ATOM 724 O O . SER A 1 90 ? 17.835 -1.406 -8.349 1.00 87.44 90 SER A O 1
ATOM 726 N N . THR A 1 91 ? 16.112 -2.839 -8.305 1.00 85.31 91 THR A N 1
ATOM 727 C CA . THR A 1 91 ? 15.544 -2.447 -9.599 1.00 85.31 91 THR A CA 1
ATOM 728 C C . THR A 1 91 ? 14.237 -1.684 -9.385 1.00 85.31 91 THR A C 1
ATOM 730 O O . THR A 1 91 ? 13.249 -2.293 -8.950 1.00 85.31 91 THR A O 1
ATOM 733 N N . PRO A 1 92 ? 14.179 -0.375 -9.685 1.00 89.31 92 PRO A N 1
ATOM 734 C CA . PRO A 1 92 ? 12.940 0.378 -9.587 1.00 89.31 92 PRO A CA 1
ATOM 735 C C . PRO A 1 92 ? 11.985 -0.036 -10.713 1.00 89.31 92 PRO A C 1
ATOM 737 O O . PRO A 1 92 ? 12.406 -0.364 -11.822 1.00 89.31 92 PRO A O 1
ATOM 740 N N . ARG A 1 93 ? 10.676 -0.019 -10.440 1.00 92.38 93 ARG A N 1
ATOM 741 C CA . ARG A 1 93 ? 9.652 -0.356 -11.441 1.00 92.38 93 ARG A CA 1
ATOM 742 C C . ARG A 1 93 ? 8.352 0.409 -11.240 1.00 92.38 93 ARG A C 1
ATOM 744 O O . ARG A 1 93 ? 7.889 0.593 -10.112 1.00 92.38 93 ARG A O 1
ATOM 751 N N . CYS A 1 94 ? 7.709 0.782 -12.337 1.00 94.12 94 CYS A N 1
ATOM 752 C CA . CYS A 1 94 ? 6.353 1.328 -12.372 1.00 94.12 94 CYS A CA 1
ATOM 753 C C . CYS A 1 94 ? 5.448 0.469 -13.268 1.00 94.12 94 CYS A C 1
ATOM 755 O O . CYS A 1 94 ? 5.908 -0.468 -13.923 1.00 94.12 94 CYS A O 1
ATOM 757 N N . SER A 1 95 ? 4.140 0.738 -13.239 1.00 94.31 95 SER A N 1
ATOM 758 C CA . SER A 1 95 ? 3.143 0.083 -14.101 1.00 94.31 95 SER A CA 1
ATOM 759 C C . SER A 1 95 ? 3.132 -1.457 -14.021 1.00 94.31 95 SER A C 1
ATOM 761 O O . SER A 1 95 ? 2.741 -2.153 -14.957 1.00 94.31 95 SER A O 1
ATOM 763 N N . HIS A 1 96 ? 3.542 -2.007 -12.877 1.00 94.69 96 HIS A N 1
ATOM 764 C CA . HIS A 1 96 ? 3.549 -3.441 -12.603 1.00 94.69 96 HIS A CA 1
ATOM 765 C C . HIS A 1 96 ? 2.232 -3.890 -11.955 1.00 94.69 96 HIS A C 1
ATOM 767 O O . HIS A 1 96 ? 1.495 -3.099 -11.363 1.00 94.69 96 HIS A O 1
ATOM 773 N N . THR A 1 97 ? 1.925 -5.182 -12.061 1.00 95.75 97 THR A N 1
ATOM 774 C CA . THR A 1 97 ? 0.721 -5.775 -11.459 1.00 95.75 97 THR A CA 1
ATOM 775 C C . THR A 1 97 ? 1.101 -6.594 -10.240 1.00 95.75 97 THR A C 1
ATOM 777 O O . THR A 1 97 ? 2.051 -7.363 -10.313 1.00 95.75 97 THR A O 1
ATOM 780 N N . CYS A 1 98 ? 0.331 -6.528 -9.150 1.00 95.19 98 CYS A N 1
ATOM 781 C CA . CYS A 1 98 ? 0.506 -7.489 -8.059 1.00 95.19 98 CYS A CA 1
ATOM 782 C C . CYS A 1 98 ? -0.804 -7.991 -7.470 1.00 95.19 98 CYS A C 1
ATOM 784 O O . CYS A 1 98 ? -1.882 -7.431 -7.676 1.00 95.19 98 CYS A O 1
ATOM 786 N N . SER A 1 99 ? -0.685 -9.075 -6.711 1.00 97.06 99 SER A N 1
ATOM 787 C CA . SER A 1 99 ? -1.791 -9.699 -5.996 1.00 97.06 99 SER A CA 1
ATOM 788 C C . SER A 1 99 ? -1.297 -10.392 -4.730 1.00 97.06 99 SER A C 1
ATOM 790 O O . SER A 1 99 ? -0.135 -10.788 -4.645 1.00 97.06 99 SER A O 1
ATOM 792 N N . ILE A 1 100 ? -2.190 -10.572 -3.755 1.00 97.25 100 ILE A N 1
ATOM 793 C CA . ILE A 1 100 ? -1.948 -11.472 -2.624 1.00 97.25 100 ILE A CA 1
ATOM 794 C C . ILE A 1 100 ? -2.083 -12.912 -3.115 1.00 97.25 100 ILE A C 1
ATOM 796 O O . ILE A 1 100 ? -3.080 -13.261 -3.747 1.00 97.25 100 ILE A O 1
ATOM 800 N N . ILE A 1 101 ? -1.113 -13.756 -2.774 1.00 96.38 101 ILE A N 1
ATOM 801 C CA . ILE A 1 101 ? -1.120 -15.186 -3.079 1.00 96.38 101 ILE A CA 1
ATOM 802 C C . ILE A 1 101 ? -0.919 -16.026 -1.818 1.00 96.38 101 ILE A C 1
ATOM 804 O O . ILE A 1 101 ? -0.132 -15.706 -0.923 1.00 96.38 101 ILE A O 1
ATOM 808 N N . GLY A 1 102 ? -1.661 -17.132 -1.748 1.00 94.88 102 GLY A N 1
ATOM 809 C CA . GLY A 1 102 ? -1.687 -17.992 -0.572 1.00 94.88 102 GLY A CA 1
ATOM 810 C C . GLY A 1 102 ? -2.078 -17.229 0.695 1.00 94.88 102 GLY A C 1
ATOM 811 O O . GLY A 1 102 ? -3.004 -16.414 0.707 1.00 94.88 102 GLY A O 1
ATOM 812 N N . ASN A 1 103 ? -1.361 -17.512 1.777 1.00 95.19 103 ASN A N 1
ATOM 813 C CA . ASN A 1 103 ? -1.732 -17.033 3.100 1.00 95.19 103 ASN A CA 1
ATOM 814 C C . ASN A 1 103 ? -1.249 -15.606 3.395 1.00 95.19 103 ASN A C 1
ATOM 816 O O . ASN A 1 103 ? -2.042 -14.782 3.870 1.00 95.19 103 ASN A O 1
ATOM 820 N N . ARG A 1 104 ? 0.028 -15.319 3.108 1.00 96.81 104 ARG A N 1
ATOM 821 C CA . ARG A 1 104 ? 0.728 -14.101 3.557 1.00 96.81 104 ARG A CA 1
ATOM 822 C C . ARG A 1 104 ? 1.732 -13.517 2.561 1.00 96.81 104 ARG A C 1
ATOM 824 O O . ARG A 1 104 ? 2.499 -12.640 2.935 1.00 96.81 104 ARG A O 1
ATOM 831 N N . GLN A 1 105 ? 1.755 -14.000 1.324 1.00 98.06 105 GLN A N 1
ATOM 832 C CA . GLN A 1 105 ? 2.692 -13.513 0.312 1.00 98.06 105 GLN A CA 1
ATOM 833 C C . GLN A 1 105 ? 1.967 -12.612 -0.685 1.00 98.06 105 GLN A C 1
ATOM 835 O O . GLN A 1 105 ? 0.769 -12.771 -0.921 1.00 98.06 105 GLN A O 1
ATOM 840 N N . MET A 1 106 ? 2.688 -11.678 -1.290 1.00 96.81 106 MET A N 1
ATOM 841 C CA . MET A 1 106 ? 2.251 -10.985 -2.499 1.00 96.81 106 MET A CA 1
ATOM 842 C C . MET A 1 106 ? 3.209 -11.291 -3.646 1.00 96.81 106 MET A C 1
ATOM 844 O O . MET A 1 106 ? 4.386 -11.550 -3.413 1.00 96.81 106 MET A O 1
ATOM 848 N N . ILE A 1 107 ? 2.705 -11.242 -4.874 1.00 96.50 107 ILE A N 1
ATOM 849 C CA . ILE A 1 107 ? 3.489 -11.427 -6.096 1.00 96.50 107 ILE A CA 1
ATOM 850 C C . ILE A 1 107 ? 3.389 -10.187 -6.965 1.00 96.50 107 ILE A C 1
ATOM 852 O O . ILE A 1 107 ? 2.275 -9.824 -7.324 1.00 96.50 107 ILE A O 1
ATOM 856 N N . SER A 1 108 ? 4.522 -9.574 -7.299 1.00 95.56 108 SER A N 1
ATOM 857 C CA . SER A 1 108 ? 4.666 -8.484 -8.270 1.00 95.56 108 SER A CA 1
ATOM 858 C C . SER A 1 108 ? 5.115 -9.053 -9.614 1.00 95.56 108 SER A C 1
ATOM 860 O O . SER A 1 108 ? 5.990 -9.916 -9.649 1.00 95.56 108 SER A O 1
ATOM 862 N N . ILE A 1 109 ? 4.476 -8.614 -10.698 1.00 94.94 109 ILE A N 1
ATOM 863 C CA . ILE A 1 109 ? 4.633 -9.154 -12.047 1.00 94.94 109 ILE A CA 1
ATOM 864 C C . ILE A 1 109 ? 4.806 -8.007 -13.047 1.00 94.94 109 ILE A C 1
ATOM 866 O O . ILE A 1 109 ? 3.943 -7.128 -13.163 1.00 94.94 109 ILE A O 1
ATOM 870 N N . GLY A 1 110 ? 5.894 -8.077 -13.812 1.00 92.94 110 GLY A N 1
ATOM 871 C CA . GLY A 1 110 ? 6.228 -7.190 -14.918 1.00 92.94 110 GLY A CA 1
ATOM 872 C C . GLY A 1 110 ? 6.414 -5.735 -14.495 1.00 92.94 110 GLY A C 1
ATOM 873 O O . GLY A 1 110 ? 6.897 -5.441 -13.398 1.00 92.94 110 GLY A O 1
ATOM 874 N N . GLY A 1 111 ? 6.000 -4.834 -15.386 1.00 91.94 111 GLY A N 1
ATOM 875 C CA . GLY A 1 111 ? 6.201 -3.390 -15.284 1.00 91.94 111 GLY A CA 1
ATOM 876 C C . GLY A 1 111 ? 7.268 -2.894 -16.253 1.00 91.94 111 GLY A C 1
ATOM 877 O O . GLY A 1 111 ? 7.691 -3.617 -17.154 1.00 91.94 111 GLY A O 1
ATOM 878 N N . CYS A 1 112 ? 7.691 -1.649 -16.067 1.00 90.00 112 CYS A N 1
ATOM 879 C CA . CYS A 1 112 ? 8.816 -1.062 -16.785 1.00 90.00 112 CYS A CA 1
ATOM 880 C C . CYS A 1 112 ? 9.695 -0.232 -15.836 1.00 90.00 112 CYS A C 1
ATOM 882 O O . CYS A 1 112 ? 9.225 0.167 -14.761 1.00 90.00 112 CYS A O 1
ATOM 884 N N . PRO A 1 113 ? 10.954 0.050 -16.213 1.00 90.38 113 PRO A N 1
ATOM 885 C CA . PRO A 1 113 ? 11.773 1.014 -15.489 1.00 90.38 113 PRO A CA 1
ATOM 886 C C . PRO A 1 113 ? 11.091 2.394 -15.460 1.00 90.38 113 PRO A C 1
ATOM 888 O O . PRO A 1 113 ? 10.513 2.801 -16.477 1.00 90.38 113 PRO A O 1
ATOM 891 N N . PRO A 1 114 ? 11.141 3.138 -14.340 1.00 90.50 114 PRO A N 1
ATOM 892 C CA . PRO A 1 114 ? 10.657 4.511 -14.304 1.00 90.50 114 PRO A CA 1
ATOM 893 C C . PRO A 1 114 ? 11.446 5.381 -15.281 1.00 90.50 114 PRO A C 1
ATOM 895 O O . PRO A 1 114 ? 12.661 5.505 -15.167 1.00 90.50 114 PRO A O 1
ATOM 898 N N . SER A 1 115 ? 10.740 6.002 -16.226 1.00 87.31 115 SER A N 1
ATOM 899 C CA . SER A 1 115 ? 11.273 7.074 -17.072 1.00 87.31 115 SER A CA 1
ATOM 900 C C . SER A 1 115 ? 12.597 6.765 -17.795 1.00 87.31 115 SER A C 1
ATOM 902 O O . SER A 1 115 ? 13.574 7.487 -17.653 1.00 87.31 115 SER A O 1
ATOM 904 N N . THR A 1 116 ? 12.626 5.717 -18.615 1.00 86.31 116 THR A N 1
ATOM 905 C CA . THR A 1 116 ? 13.789 5.348 -19.448 1.00 86.31 116 THR A CA 1
ATOM 906 C C . THR A 1 116 ? 13.955 6.228 -20.701 1.00 86.31 116 THR A C 1
ATOM 908 O O . THR A 1 116 ? 12.975 6.698 -21.283 1.00 86.31 116 THR A O 1
ATOM 911 N N . LEU A 1 117 ? 15.205 6.424 -21.144 1.00 88.19 117 LEU A N 1
ATOM 912 C CA . LEU A 1 117 ? 15.541 7.014 -22.454 1.00 88.19 117 LEU A CA 1
ATOM 913 C C . LEU A 1 117 ? 15.667 5.960 -23.563 1.00 88.19 117 LEU A C 1
ATOM 915 O O . LEU A 1 117 ? 15.878 6.305 -24.729 1.00 88.19 117 LEU A O 1
ATOM 919 N N . ASN A 1 118 ? 15.562 4.680 -23.209 1.00 89.12 118 ASN A N 1
ATOM 920 C CA . ASN A 1 118 ? 15.636 3.593 -24.167 1.00 89.12 118 ASN A CA 1
ATOM 921 C C . ASN A 1 118 ? 14.385 3.558 -25.053 1.00 89.12 118 ASN A C 1
ATOM 923 O O . ASN A 1 118 ? 13.323 4.093 -24.726 1.00 89.12 118 ASN A O 1
ATOM 927 N N . GLN A 1 119 ? 14.514 2.926 -26.221 1.00 88.19 119 GLN A N 1
ATOM 928 C CA . GLN A 1 119 ? 13.366 2.713 -27.097 1.00 88.19 119 GLN A CA 1
ATOM 929 C C . GLN A 1 119 ? 12.316 1.849 -26.394 1.00 88.19 119 GLN A C 1
ATOM 931 O O . GLN A 1 119 ? 12.646 0.964 -25.605 1.00 88.19 119 GLN A O 1
ATOM 936 N N . PHE A 1 120 ? 11.043 2.073 -26.717 1.00 83.69 120 PHE A N 1
ATOM 937 C CA . PHE A 1 120 ? 9.952 1.289 -26.149 1.00 83.69 120 PHE A CA 1
ATOM 938 C C . PHE A 1 120 ? 10.185 -0.219 -26.352 1.00 83.69 120 PHE A C 1
ATOM 940 O O . PHE A 1 120 ? 10.326 -0.681 -27.485 1.00 83.69 120 PHE A O 1
ATOM 947 N N . GLY A 1 121 ? 10.206 -0.973 -25.250 1.00 83.38 121 GLY A N 1
ATOM 948 C CA . GLY A 1 121 ? 10.432 -2.422 -25.250 1.00 83.38 121 GLY A CA 1
ATOM 949 C C . GLY A 1 121 ? 11.897 -2.858 -25.363 1.00 83.38 121 GLY A C 1
ATOM 950 O O . GLY A 1 121 ? 12.142 -4.054 -25.494 1.00 83.38 121 GLY A O 1
ATOM 951 N N . ALA A 1 122 ? 12.857 -1.928 -25.328 1.00 88.94 122 ALA A N 1
ATOM 952 C CA . ALA A 1 122 ? 14.283 -2.257 -25.328 1.00 88.94 122 ALA A CA 1
ATOM 953 C C . ALA A 1 122 ? 14.822 -2.595 -23.929 1.00 88.94 122 ALA A C 1
ATOM 955 O O . ALA A 1 122 ? 15.825 -3.297 -23.821 1.00 88.94 122 ALA A O 1
ATOM 956 N N . ASP A 1 123 ? 14.172 -2.109 -22.869 1.00 88.31 123 ASP A N 1
ATOM 957 C CA . ASP A 1 123 ? 14.553 -2.438 -21.498 1.00 88.31 123 ASP A CA 1
ATOM 958 C C . ASP A 1 123 ? 14.263 -3.907 -21.172 1.00 88.31 123 ASP A C 1
ATOM 960 O O . ASP A 1 123 ? 13.197 -4.443 -21.485 1.00 88.31 123 ASP A O 1
ATOM 964 N N . TYR A 1 124 ? 15.219 -4.545 -20.501 1.00 87.56 124 TYR A N 1
ATOM 965 C CA . TYR A 1 124 ? 15.087 -5.897 -19.971 1.00 87.56 124 TYR A CA 1
ATOM 966 C C . TYR A 1 124 ? 14.649 -5.845 -18.500 1.00 87.56 124 TYR A C 1
ATOM 968 O O . TYR A 1 124 ? 15.153 -5.022 -17.737 1.00 87.56 124 TYR A O 1
ATOM 976 N N . ASP A 1 125 ? 13.728 -6.723 -18.088 1.00 89.25 125 ASP A N 1
ATOM 977 C CA . ASP A 1 125 ? 13.354 -6.846 -16.673 1.00 89.25 125 ASP A CA 1
ATOM 978 C C . ASP A 1 125 ? 14.418 -7.660 -15.929 1.00 89.25 125 ASP A C 1
ATOM 980 O O . ASP A 1 125 ? 14.592 -8.853 -16.178 1.00 89.25 125 ASP A O 1
ATOM 984 N N . GLU A 1 126 ? 15.128 -7.013 -15.006 1.00 88.00 126 GLU A N 1
ATOM 985 C CA . GLU A 1 126 ? 16.190 -7.639 -14.214 1.00 88.00 126 GLU A CA 1
ATOM 986 C C . GLU A 1 126 ? 15.680 -8.756 -13.295 1.00 88.00 126 GLU A C 1
ATOM 988 O O . GLU A 1 126 ? 16.458 -9.609 -12.864 1.00 88.00 126 GLU A O 1
ATOM 993 N N . TRP A 1 127 ? 14.380 -8.785 -12.988 1.00 89.25 127 TRP A N 1
ATOM 994 C CA . TRP A 1 127 ? 13.811 -9.874 -12.207 1.00 89.25 127 TRP A CA 1
ATOM 995 C C . TRP A 1 127 ? 13.650 -11.124 -13.060 1.00 89.25 127 TRP A C 1
ATOM 997 O O . TRP A 1 127 ? 13.118 -11.092 -14.171 1.00 89.25 127 TRP A O 1
ATOM 1007 N N . ALA A 1 128 ? 14.039 -12.269 -12.502 1.00 86.88 128 ALA A N 1
ATOM 1008 C CA . ALA A 1 128 ? 13.840 -13.553 -13.155 1.00 86.88 128 ALA A CA 1
ATOM 1009 C C . ALA A 1 128 ? 12.350 -13.755 -13.487 1.00 86.88 128 ALA A C 1
ATOM 1011 O O . ALA A 1 128 ? 11.484 -13.724 -12.613 1.00 86.88 128 ALA A O 1
ATOM 1012 N N . SER A 1 129 ? 12.044 -13.960 -14.773 1.00 89.00 129 SER A N 1
ATOM 1013 C CA . SER A 1 129 ? 10.669 -14.050 -15.302 1.00 89.00 129 SER A CA 1
ATOM 1014 C C . SER A 1 129 ? 9.787 -12.815 -15.047 1.00 89.00 129 SER A C 1
ATOM 1016 O O . SER A 1 129 ? 8.567 -12.909 -15.167 1.00 89.00 129 SER A O 1
ATOM 1018 N N . GLY A 1 130 ? 10.380 -11.674 -14.683 1.00 90.88 130 GLY A N 1
ATOM 1019 C CA . GLY A 1 130 ? 9.671 -10.457 -14.294 1.00 90.88 130 GLY A CA 1
ATOM 1020 C C . GLY A 1 130 ? 8.797 -10.626 -13.052 1.00 90.88 130 GLY A C 1
ATOM 1021 O O . GLY A 1 130 ? 7.762 -9.974 -12.943 1.00 90.88 130 GLY A O 1
ATOM 1022 N N . ILE A 1 131 ? 9.150 -11.544 -12.146 1.00 93.19 131 ILE A N 1
ATOM 1023 C CA . ILE A 1 131 ? 8.341 -11.892 -10.975 1.00 93.19 131 ILE A CA 1
ATOM 1024 C C . ILE A 1 131 ? 9.143 -11.674 -9.697 1.00 93.19 131 ILE A C 1
ATOM 1026 O O . ILE A 1 131 ? 10.296 -12.082 -9.602 1.00 93.19 131 ILE A O 1
ATOM 1030 N N . GLY A 1 132 ? 8.499 -11.095 -8.686 1.00 94.25 132 GLY A N 1
ATOM 1031 C CA . GLY A 1 132 ? 9.034 -11.039 -7.329 1.00 94.25 132 GLY A CA 1
ATOM 1032 C C . GLY A 1 132 ? 7.972 -11.397 -6.310 1.00 94.25 132 GLY A C 1
ATOM 1033 O O . GLY A 1 132 ? 6.809 -11.006 -6.437 1.00 94.25 132 GLY A O 1
ATOM 1034 N N . VAL A 1 133 ? 8.375 -12.145 -5.288 1.00 96.69 133 VAL A N 1
ATOM 1035 C CA . VAL A 1 133 ? 7.499 -12.589 -4.204 1.00 96.69 133 VAL A CA 1
ATOM 1036 C C . VAL A 1 133 ? 7.932 -11.901 -2.919 1.00 96.69 133 VAL A C 1
ATOM 1038 O O . VAL A 1 133 ? 9.106 -11.919 -2.573 1.00 96.69 133 VAL A O 1
ATOM 1041 N N . LEU A 1 134 ? 6.996 -11.293 -2.197 1.00 97.62 134 LEU A N 1
ATOM 1042 C CA . LEU A 1 134 ? 7.255 -10.675 -0.898 1.00 97.62 134 LEU A CA 1
ATOM 1043 C C . LEU A 1 134 ? 6.435 -11.384 0.177 1.00 97.62 134 LEU A C 1
ATOM 1045 O O . LEU A 1 134 ? 5.215 -11.501 0.051 1.00 97.62 134 LEU A O 1
ATOM 1049 N N . ASP A 1 135 ? 7.085 -11.789 1.264 1.00 98.12 135 ASP A N 1
ATOM 1050 C CA . ASP A 1 135 ? 6.398 -12.196 2.488 1.00 98.12 135 ASP A CA 1
ATOM 1051 C C . ASP A 1 135 ? 5.954 -10.952 3.275 1.00 98.12 135 ASP A C 1
ATOM 1053 O O . ASP A 1 135 ? 6.777 -10.130 3.682 1.00 98.12 135 ASP A O 1
ATOM 1057 N N . LEU A 1 136 ? 4.645 -10.794 3.487 1.00 97.94 136 LEU A N 1
ATOM 1058 C CA . LEU A 1 136 ? 4.052 -9.601 4.104 1.00 97.94 136 LEU A CA 1
ATOM 1059 C C . LEU A 1 136 ? 4.186 -9.553 5.627 1.00 97.94 136 LEU A C 1
ATOM 1061 O O . LEU A 1 136 ? 4.049 -8.476 6.215 1.00 97.94 136 LEU A O 1
ATOM 1065 N N . SER A 1 137 ? 4.411 -10.704 6.262 1.00 96.81 137 SER A N 1
ATOM 1066 C CA . SER A 1 137 ? 4.592 -10.811 7.710 1.00 96.81 137 SER A CA 1
ATOM 1067 C C . SER A 1 137 ? 6.051 -10.573 8.087 1.00 96.81 137 SER A C 1
ATOM 1069 O O . SER A 1 137 ? 6.336 -9.868 9.054 1.00 96.81 137 SER A O 1
ATOM 1071 N N . GLU A 1 138 ? 6.976 -11.121 7.300 1.00 97.50 138 GLU A N 1
ATOM 1072 C CA . GLU A 1 138 ? 8.418 -10.941 7.494 1.00 97.50 138 GLU A CA 1
ATOM 1073 C C . GLU A 1 138 ? 8.939 -9.639 6.877 1.00 97.50 138 GLU A C 1
ATOM 1075 O O . GLU A 1 138 ? 9.971 -9.135 7.314 1.00 97.50 138 GLU A O 1
ATOM 1080 N N . LEU A 1 139 ? 8.216 -9.071 5.903 1.00 97.50 139 LEU A N 1
ATOM 1081 C CA . LEU A 1 139 ? 8.652 -7.933 5.087 1.00 97.50 139 LEU A CA 1
ATOM 1082 C C . LEU A 1 139 ? 9.988 -8.225 4.406 1.00 97.50 139 LEU A C 1
ATOM 1084 O O . LEU A 1 139 ? 10.956 -7.478 4.554 1.00 97.50 139 LEU A O 1
ATOM 1088 N N . GLN A 1 140 ? 10.039 -9.348 3.693 1.00 97.31 140 GLN A N 1
ATOM 1089 C CA . GLN A 1 140 ? 11.232 -9.833 3.005 1.00 97.31 140 GLN A CA 1
ATOM 1090 C C . GLN A 1 140 ? 10.868 -10.338 1.616 1.00 97.31 140 GLN A C 1
ATOM 1092 O O . GLN A 1 140 ? 9.916 -11.110 1.467 1.00 97.31 140 GLN A O 1
ATOM 1097 N N . TRP A 1 141 ? 11.629 -9.903 0.611 1.00 96.06 141 TRP A N 1
ATOM 1098 C CA . TRP A 1 141 ? 11.548 -10.470 -0.731 1.00 96.06 141 TRP A CA 1
ATOM 1099 C C . TRP A 1 141 ? 12.099 -11.898 -0.703 1.00 96.06 141 TRP A C 1
ATOM 1101 O O . TRP A 1 141 ? 13.027 -12.205 0.047 1.00 96.06 141 TRP A O 1
ATOM 1111 N N . LYS A 1 142 ? 11.465 -12.783 -1.462 1.00 95.06 142 LYS A N 1
ATOM 1112 C CA . LYS A 1 142 ? 11.749 -14.212 -1.542 1.00 95.06 142 LYS A CA 1
ATOM 1113 C C . LYS A 1 142 ? 11.939 -14.589 -3.005 1.00 95.06 142 LYS A C 1
ATOM 1115 O O . LYS A 1 142 ? 11.227 -14.091 -3.877 1.00 95.06 142 LYS A O 1
ATOM 1120 N N . ASP A 1 143 ? 12.831 -15.541 -3.244 1.00 92.00 143 ASP A N 1
ATOM 1121 C CA . ASP A 1 143 ? 13.131 -16.034 -4.595 1.00 92.00 143 ASP A CA 1
ATOM 1122 C C . ASP A 1 143 ? 12.100 -17.054 -5.106 1.00 92.00 143 ASP A C 1
ATOM 1124 O O . ASP A 1 143 ? 12.149 -17.486 -6.255 1.00 92.00 143 ASP A O 1
ATOM 1128 N N . HIS A 1 144 ? 11.168 -17.480 -4.250 1.00 93.25 144 HIS A N 1
ATOM 1129 C CA . HIS A 1 144 ? 10.131 -18.444 -4.593 1.00 93.25 144 HIS A CA 1
ATOM 1130 C C . HIS A 1 144 ? 8.854 -18.211 -3.786 1.00 93.25 144 HIS A C 1
ATOM 1132 O O . HIS A 1 144 ? 8.856 -17.588 -2.725 1.00 93.25 144 HIS A O 1
ATOM 1138 N N . TYR A 1 145 ? 7.755 -18.756 -4.301 1.00 95.75 145 TYR A N 1
ATOM 1139 C CA . TYR A 1 145 ? 6.492 -18.854 -3.585 1.00 95.75 145 TYR A CA 1
ATOM 1140 C C . TYR A 1 145 ? 6.495 -20.059 -2.638 1.00 95.75 145 TYR A C 1
ATOM 1142 O O . TYR A 1 145 ? 6.737 -21.185 -3.072 1.00 95.75 145 TYR A O 1
ATOM 1150 N N . ASP A 1 146 ? 6.148 -19.833 -1.372 1.00 97.38 146 ASP A N 1
ATOM 1151 C CA . ASP A 1 146 ? 5.928 -20.893 -0.387 1.00 97.38 146 ASP A CA 1
ATOM 1152 C C . ASP A 1 146 ? 4.426 -21.192 -0.207 1.00 97.38 146 ASP A C 1
ATOM 1154 O O . ASP A 1 146 ? 3.674 -20.409 0.379 1.00 97.38 146 ASP A O 1
ATOM 1158 N N . ALA A 1 147 ? 3.969 -22.347 -0.697 1.00 97.12 147 ALA A N 1
ATOM 1159 C CA . ALA A 1 147 ? 2.581 -22.787 -0.535 1.00 97.12 147 ALA A CA 1
ATOM 1160 C C . ALA A 1 147 ? 2.231 -23.194 0.911 1.00 97.12 147 ALA A C 1
ATOM 1162 O O . ALA A 1 147 ? 1.057 -23.173 1.282 1.00 97.12 147 ALA A O 1
ATOM 1163 N N . GLY A 1 148 ? 3.236 -23.561 1.713 1.00 97.44 148 GLY A N 1
ATOM 1164 C CA . GLY A 1 148 ? 3.110 -23.945 3.118 1.00 97.44 148 GLY A CA 1
ATOM 1165 C C . GLY A 1 148 ? 3.241 -22.777 4.096 1.00 97.44 148 GLY A C 1
ATOM 1166 O O . GLY A 1 148 ? 3.148 -22.997 5.304 1.00 97.44 148 GLY A O 1
ATOM 1167 N N . ALA A 1 149 ? 3.426 -21.550 3.595 1.00 97.31 149 ALA A N 1
ATOM 1168 C CA . ALA A 1 149 ? 3.602 -20.365 4.422 1.00 97.31 149 ALA A CA 1
ATOM 1169 C C . ALA A 1 149 ? 2.464 -20.219 5.442 1.00 97.31 149 ALA A C 1
ATOM 1171 O O . ALA A 1 149 ? 1.285 -20.428 5.130 1.00 97.31 149 ALA A O 1
ATOM 1172 N N . ALA A 1 150 ? 2.815 -19.812 6.663 1.00 96.88 150 ALA A N 1
ATOM 1173 C CA . ALA A 1 150 ? 1.854 -19.619 7.742 1.00 96.88 150 ALA A CA 1
ATOM 1174 C C . ALA A 1 150 ? 0.756 -18.602 7.374 1.00 96.88 150 ALA A C 1
ATOM 1176 O O . ALA A 1 150 ? 0.877 -17.816 6.428 1.00 96.88 150 ALA A O 1
ATOM 1177 N N . LEU A 1 151 ? -0.327 -18.599 8.155 1.00 95.94 151 LEU A N 1
ATOM 1178 C CA . LEU A 1 151 ? -1.349 -17.560 8.059 1.00 95.94 151 LEU A CA 1
ATOM 1179 C C . LEU A 1 151 ? -0.724 -16.174 8.234 1.00 95.94 151 LEU A C 1
ATOM 1181 O O . LEU A 1 151 ? 0.256 -16.003 8.957 1.00 95.94 151 LEU A O 1
ATOM 1185 N N . TYR A 1 152 ? -1.296 -15.184 7.549 1.00 96.19 152 TYR A N 1
ATOM 1186 C CA . TYR A 1 152 ? -0.832 -13.812 7.681 1.00 96.19 152 TYR A CA 1
ATOM 1187 C C . TYR A 1 152 ? -0.939 -13.339 9.125 1.00 96.19 152 TYR A C 1
ATOM 1189 O O . TYR A 1 152 ? -2.019 -13.325 9.722 1.00 96.19 152 TYR A O 1
ATOM 1197 N N . GLU A 1 153 ? 0.191 -12.863 9.621 1.00 95.00 153 GLU A N 1
ATOM 1198 C CA . GLU A 1 153 ? 0.274 -12.035 10.806 1.00 95.00 153 GLU A CA 1
ATOM 1199 C C . GLU A 1 153 ? 0.863 -10.680 10.440 1.00 95.00 153 GLU A C 1
ATOM 1201 O O . GLU A 1 153 ? 1.693 -10.548 9.538 1.00 95.00 153 GLU A O 1
ATOM 1206 N N . ARG A 1 154 ? 0.440 -9.650 11.164 1.00 94.69 154 ARG A N 1
ATOM 1207 C CA . ARG A 1 154 ? 0.958 -8.298 10.981 1.00 94.69 154 ARG A CA 1
ATOM 1208 C C . ARG A 1 154 ? 2.477 -8.288 11.173 1.00 94.69 154 ARG A C 1
ATOM 1210 O O . ARG A 1 154 ? 2.971 -8.898 12.114 1.00 94.69 154 ARG A O 1
ATOM 1217 N N . ALA A 1 155 ? 3.213 -7.536 10.365 1.00 96.62 155 ALA A N 1
ATOM 1218 C CA . ALA A 1 155 ? 4.656 -7.420 10.544 1.00 96.62 155 ALA A CA 1
ATOM 1219 C C . ALA A 1 155 ? 5.052 -6.837 11.914 1.00 96.62 155 ALA A C 1
ATOM 1221 O O . ALA A 1 155 ? 4.370 -5.959 12.460 1.00 96.62 155 ALA A O 1
ATOM 1222 N N . GLN A 1 156 ? 6.1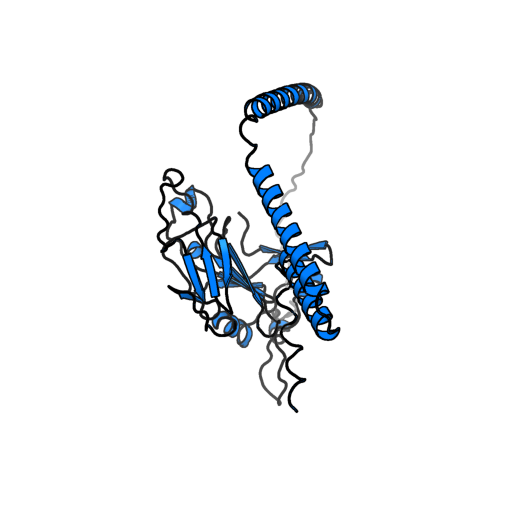92 -7.286 12.451 1.00 95.38 156 GLN A N 1
ATOM 1223 C CA . GLN A 1 156 ? 6.653 -6.932 13.802 1.00 95.38 156 GLN A CA 1
ATOM 1224 C C . GLN A 1 156 ? 6.759 -5.420 14.031 1.00 95.38 156 GLN A C 1
ATOM 1226 O O . GLN A 1 156 ? 6.408 -4.941 15.109 1.00 95.38 156 GLN A O 1
ATOM 1231 N N . LEU A 1 157 ? 7.181 -4.648 13.024 1.00 95.56 157 LEU A N 1
ATOM 1232 C CA . LEU A 1 157 ? 7.290 -3.192 13.148 1.00 95.56 157 LEU A CA 1
ATOM 1233 C C . LEU A 1 157 ? 5.927 -2.532 13.417 1.00 95.56 157 LEU A C 1
ATOM 1235 O O . LEU A 1 157 ? 5.818 -1.641 14.263 1.00 95.56 157 LEU A O 1
ATOM 1239 N N . VAL A 1 158 ? 4.864 -3.020 12.768 1.00 95.19 158 VAL A N 1
ATOM 1240 C CA . VAL A 1 158 ? 3.511 -2.475 12.931 1.00 95.19 158 VAL A CA 1
ATOM 1241 C C . VAL A 1 158 ? 2.901 -3.005 14.233 1.00 95.19 158 VAL A C 1
ATOM 1243 O O . VAL A 1 158 ? 2.258 -2.253 14.966 1.00 95.19 158 VAL A O 1
ATOM 1246 N N . GLN A 1 159 ? 3.155 -4.273 14.590 1.00 93.25 159 GLN A N 1
ATOM 1247 C CA . GLN A 1 159 ? 2.774 -4.818 15.900 1.00 93.25 159 GLN A CA 1
ATOM 1248 C C . GLN A 1 159 ? 3.384 -4.002 17.048 1.00 93.25 159 GLN A C 1
ATOM 1250 O O . GLN A 1 159 ? 2.668 -3.589 17.960 1.00 93.25 159 GLN A O 1
ATOM 1255 N N . LYS A 1 160 ? 4.691 -3.719 16.985 1.00 92.81 160 LYS A N 1
ATOM 1256 C CA . LYS A 1 160 ? 5.410 -2.921 17.984 1.00 92.81 160 LYS A CA 1
ATOM 1257 C C . LYS A 1 160 ? 4.799 -1.533 18.128 1.00 92.81 160 LYS A C 1
ATOM 1259 O O . LYS A 1 160 ? 4.544 -1.104 19.253 1.00 92.81 160 LYS A O 1
ATOM 1264 N N . TYR A 1 161 ? 4.518 -0.858 17.011 1.00 92.56 161 TYR A N 1
ATOM 1265 C CA . TYR A 1 161 ? 3.860 0.446 17.040 1.00 92.56 161 TYR A CA 1
ATOM 1266 C C . TYR A 1 161 ? 2.542 0.383 17.809 1.00 92.56 161 TYR A C 1
ATOM 1268 O O . TYR A 1 161 ? 2.340 1.134 18.759 1.00 92.56 161 TYR A O 1
ATOM 1276 N N . TYR A 1 162 ? 1.675 -0.562 17.462 1.00 88.81 162 TYR A N 1
ATOM 1277 C CA . TYR A 1 162 ? 0.383 -0.700 18.115 1.00 88.81 162 TYR A CA 1
ATOM 1278 C C . TYR A 1 162 ? 0.463 -1.076 19.603 1.00 88.81 162 TYR A C 1
ATOM 1280 O O . TYR A 1 162 ? -0.334 -0.591 20.405 1.00 88.81 162 TYR A O 1
ATOM 1288 N N . ASN A 1 163 ? 1.432 -1.910 19.977 1.00 86.94 163 ASN A N 1
ATOM 1289 C CA . ASN A 1 163 ? 1.575 -2.412 21.342 1.00 86.94 163 ASN A CA 1
ATOM 1290 C C . ASN A 1 163 ? 2.255 -1.417 22.291 1.00 86.94 163 ASN A C 1
ATOM 1292 O O . ASN A 1 163 ? 2.068 -1.518 23.502 1.00 86.94 163 ASN A O 1
ATOM 1296 N N . GLN A 1 164 ? 3.067 -0.495 21.772 1.00 85.44 164 GLN A N 1
ATOM 1297 C CA . GLN A 1 164 ? 3.945 0.333 22.607 1.00 85.44 164 GLN A CA 1
ATOM 1298 C C . GLN A 1 164 ? 3.815 1.836 22.349 1.00 85.44 164 GLN A C 1
ATOM 1300 O O . GLN A 1 164 ? 3.980 2.620 23.278 1.00 85.44 164 GLN A O 1
ATOM 1305 N N . ILE A 1 165 ? 3.548 2.242 21.106 1.00 87.06 165 ILE A N 1
ATOM 1306 C CA . ILE A 1 165 ? 3.708 3.635 20.651 1.00 87.06 165 ILE A CA 1
ATOM 1307 C C . ILE A 1 165 ? 2.370 4.266 20.248 1.00 87.06 165 ILE A C 1
ATOM 1309 O O . ILE A 1 165 ? 2.274 5.487 20.185 1.00 87.06 165 ILE A O 1
ATOM 1313 N N . TYR A 1 166 ? 1.349 3.451 19.970 1.00 87.94 166 TYR A N 1
ATOM 1314 C CA . TYR A 1 166 ? 0.111 3.851 19.307 1.00 87.94 166 TYR A CA 1
ATOM 1315 C C . TYR A 1 166 ? -0.396 5.241 19.707 1.00 87.94 166 TYR A C 1
ATOM 1317 O O . TYR A 1 166 ? -0.757 5.490 20.861 1.00 87.94 166 TYR A O 1
ATOM 1325 N N . ALA A 1 167 ? -0.496 6.109 18.704 1.00 86.38 167 ALA A N 1
ATOM 1326 C CA . ALA A 1 167 ? -1.105 7.419 18.821 1.00 86.38 167 ALA A CA 1
ATOM 1327 C C . ALA A 1 167 ? -2.410 7.424 18.026 1.00 86.38 167 ALA A C 1
ATOM 1329 O O . ALA A 1 167 ? -2.449 7.014 16.866 1.00 86.38 167 ALA A O 1
ATOM 1330 N N . LYS A 1 168 ? -3.490 7.890 18.657 1.00 87.25 168 LYS A N 1
ATOM 1331 C CA . LYS A 1 168 ? -4.767 8.077 17.966 1.00 87.25 168 LYS A CA 1
ATOM 1332 C C . LYS A 1 168 ? -4.580 9.124 16.853 1.00 87.25 168 LYS A C 1
ATOM 1334 O O . LYS A 1 168 ? -3.990 10.168 17.137 1.00 87.25 168 LYS A O 1
ATOM 1339 N N . PRO A 1 169 ? -5.108 8.897 15.637 1.00 92.62 169 PRO A N 1
ATOM 1340 C CA . PRO A 1 169 ? -5.050 9.899 14.580 1.00 92.62 169 PRO A CA 1
ATOM 1341 C C . PRO A 1 169 ? -5.705 11.217 14.996 1.00 92.62 169 PRO A C 1
ATOM 1343 O O . PRO A 1 169 ? -6.749 11.227 15.658 1.00 92.62 169 PRO A O 1
ATOM 1346 N N . ALA A 1 170 ? -5.118 12.325 14.547 1.00 92.50 170 ALA A N 1
ATOM 1347 C CA . ALA A 1 170 ? -5.800 13.608 14.505 1.00 92.50 170 ALA A CA 1
ATOM 1348 C C . ALA A 1 170 ? -6.804 13.569 13.345 1.00 92.50 170 ALA A C 1
ATOM 1350 O O . ALA A 1 170 ? -6.427 13.654 12.175 1.00 92.50 170 ALA A O 1
ATOM 1351 N N . TRP A 1 171 ? -8.074 13.347 13.675 1.00 94.25 171 TRP A N 1
ATOM 1352 C CA . TRP A 1 171 ? -9.120 13.135 12.679 1.00 94.25 171 TRP A CA 1
ATOM 1353 C C . TRP A 1 171 ? -9.433 14.416 11.915 1.00 94.25 171 TRP A C 1
ATOM 1355 O O . TRP A 1 171 ? -9.744 15.439 12.520 1.00 94.25 171 TRP A O 1
ATOM 1365 N N . SER A 1 172 ? -9.398 14.333 10.587 1.00 95.00 172 SER A N 1
ATOM 1366 C CA . SER A 1 172 ? -9.772 15.442 9.702 1.00 95.00 172 SER A CA 1
ATOM 1367 C C . SER A 1 172 ? -11.289 15.664 9.644 1.00 95.00 172 SER A C 1
ATOM 1369 O O . SER A 1 172 ? -11.738 16.762 9.336 1.00 95.00 172 SER A O 1
ATOM 1371 N N . ASP A 1 173 ? -12.079 14.633 9.959 1.00 95.62 173 ASP A N 1
ATOM 1372 C CA . ASP A 1 173 ? -13.542 14.681 9.999 1.00 95.62 173 ASP A CA 1
ATOM 1373 C C . ASP A 1 173 ? -14.059 13.861 11.205 1.00 95.62 173 ASP A C 1
ATOM 1375 O O . ASP A 1 173 ? -13.670 12.695 11.364 1.00 95.62 173 ASP A O 1
ATOM 1379 N N . PRO A 1 174 ? -14.937 14.418 12.066 1.00 93.94 174 PRO A N 1
ATOM 1380 C CA . PRO A 1 174 ? -15.508 13.692 13.200 1.00 93.94 174 PRO A CA 1
ATOM 1381 C C . PRO A 1 174 ? -16.280 12.424 12.810 1.00 93.94 174 PRO A C 1
ATOM 1383 O O . PRO A 1 174 ? -16.234 11.439 13.544 1.00 93.94 174 PRO A O 1
ATOM 1386 N N . ALA A 1 175 ? -16.959 12.402 11.659 1.00 93.50 175 ALA A N 1
ATOM 1387 C CA . ALA A 1 175 ? -17.673 11.221 11.180 1.00 93.50 175 ALA A CA 1
ATOM 1388 C C . ALA A 1 175 ? -16.694 10.094 10.828 1.00 93.50 175 ALA A C 1
ATOM 1390 O O . ALA A 1 175 ? -16.927 8.943 11.198 1.00 93.50 175 ALA A O 1
ATOM 1391 N N . LEU A 1 176 ? -15.546 10.415 10.225 1.00 92.62 176 LEU A N 1
ATOM 1392 C CA . LEU A 1 176 ? -14.499 9.424 9.968 1.00 92.62 176 LEU A CA 1
ATOM 1393 C C . LEU A 1 176 ? -13.948 8.834 11.277 1.00 92.62 176 LEU A C 1
ATOM 1395 O O . LEU A 1 176 ? -13.701 7.628 11.364 1.00 92.62 176 LEU A O 1
ATOM 1399 N N . ALA A 1 177 ? -13.844 9.658 12.325 1.00 91.75 177 ALA A N 1
ATOM 1400 C CA . ALA A 1 177 ? -13.472 9.201 13.660 1.00 91.75 177 ALA A CA 1
ATOM 1401 C C . ALA A 1 177 ? -14.476 8.190 14.241 1.00 91.75 177 ALA A C 1
ATOM 1403 O O . ALA A 1 177 ? -14.080 7.323 15.014 1.00 91.75 177 ALA A O 1
ATOM 1404 N N . THR A 1 178 ? -15.759 8.247 13.876 1.00 90.69 178 THR A N 1
ATOM 1405 C CA . THR A 1 178 ? -16.738 7.234 14.320 1.00 90.69 178 THR A CA 1
ATOM 1406 C C . THR A 1 178 ? -16.551 5.883 13.622 1.00 90.69 178 THR A C 1
ATOM 1408 O O . THR A 1 178 ? -16.810 4.839 14.224 1.00 90.69 178 THR A O 1
ATOM 1411 N N . ILE A 1 179 ? -16.041 5.896 12.385 1.00 90.31 179 ILE A N 1
ATOM 1412 C CA . ILE A 1 179 ? -15.785 4.699 11.577 1.00 90.31 179 ILE A CA 1
ATOM 1413 C C . ILE A 1 179 ? -14.498 4.009 12.052 1.00 90.31 179 ILE A C 1
ATOM 1415 O O . ILE A 1 179 ? -14.513 2.821 12.373 1.00 90.31 179 ILE A O 1
ATOM 1419 N N . PHE A 1 180 ? -13.397 4.763 12.147 1.00 89.81 180 PHE A N 1
ATOM 1420 C CA . PHE A 1 180 ? -12.060 4.219 12.420 1.00 89.81 180 PHE A CA 1
ATOM 1421 C C . PHE A 1 180 ? -11.549 4.459 13.845 1.00 89.81 180 PHE A C 1
ATOM 1423 O O . PHE A 1 180 ? -10.620 3.790 14.283 1.00 89.81 180 PHE A O 1
ATOM 1430 N N . GLY A 1 181 ? -12.137 5.375 14.613 1.00 78.81 181 GLY A N 1
ATOM 1431 C CA . GLY A 1 181 ? -11.636 5.770 15.936 1.00 78.81 181 GLY A CA 1
ATOM 1432 C C . GLY A 1 181 ? -11.856 4.753 17.057 1.00 78.81 181 GLY A C 1
ATOM 1433 O O . GLY A 1 181 ? -11.573 5.067 18.216 1.00 78.81 181 GLY A O 1
ATOM 1434 N N . LYS A 1 182 ? -12.338 3.544 16.742 1.00 74.38 182 LYS A N 1
ATOM 1435 C CA . LYS A 1 182 ? -12.405 2.433 17.697 1.00 74.38 182 LYS A CA 1
ATOM 1436 C C . LYS A 1 182 ? -10.987 1.988 18.045 1.00 74.38 182 LYS A C 1
ATOM 1438 O O . LYS A 1 182 ? -10.142 1.836 17.167 1.00 74.38 182 LYS A O 1
ATOM 1443 N N . CYS A 1 183 ? -10.723 1.773 19.333 1.00 69.06 183 CYS A N 1
ATOM 1444 C CA . CYS A 1 183 ? -9.422 1.271 19.754 1.00 69.06 183 CYS A CA 1
ATOM 1445 C C . CYS A 1 183 ? -9.197 -0.130 19.159 1.00 69.06 183 CYS A C 1
ATOM 1447 O O . CYS A 1 183 ? -10.016 -1.020 19.406 1.00 69.06 183 CYS A O 1
ATOM 1449 N N . PRO A 1 184 ? -8.096 -0.357 18.423 1.00 67.81 184 PRO A N 1
ATOM 1450 C CA . PRO A 1 184 ? -7.821 -1.656 17.820 1.00 67.81 184 PRO A CA 1
ATOM 1451 C C . PRO A 1 184 ? -7.432 -2.734 18.847 1.00 67.81 184 PRO A C 1
ATOM 1453 O O . PRO A 1 184 ? -7.235 -3.877 18.462 1.00 67.81 184 PRO A O 1
ATOM 1456 N N . PHE A 1 185 ? -7.351 -2.437 20.153 1.00 66.62 185 PHE A N 1
ATOM 1457 C CA . PHE A 1 185 ? -7.043 -3.433 21.189 1.00 66.62 185 PHE A CA 1
ATOM 1458 C C . PHE A 1 185 ? -7.980 -3.325 22.388 1.00 66.62 185 PHE A C 1
ATOM 1460 O O . PHE A 1 185 ? -8.420 -2.244 22.775 1.00 66.62 185 PHE A O 1
ATOM 1467 N N . ARG A 1 186 ? -8.273 -4.476 23.003 1.00 52.66 186 ARG A N 1
ATOM 1468 C CA . ARG A 1 186 ? -8.993 -4.545 24.276 1.00 52.66 186 ARG A CA 1
ATOM 1469 C C . ARG A 1 186 ? -7.994 -4.305 25.409 1.00 52.66 186 ARG A C 1
ATOM 1471 O O . ARG A 1 186 ? -7.000 -5.019 25.505 1.00 52.66 186 ARG A O 1
ATOM 1478 N N . LEU A 1 187 ? -8.287 -3.337 26.275 1.00 49.53 187 LEU A N 1
ATOM 1479 C CA . LEU A 1 187 ? -7.614 -3.181 27.564 1.00 49.53 187 LEU A CA 1
ATOM 1480 C C . LEU A 1 187 ? -7.841 -4.460 28.382 1.00 49.53 187 LEU A C 1
ATOM 1482 O O . LEU A 1 187 ? -8.987 -4.795 28.681 1.00 49.53 187 LEU A O 1
ATOM 1486 N N . GLN A 1 188 ? -6.780 -5.186 28.731 1.00 44.28 188 GLN A N 1
ATOM 1487 C CA . GLN A 1 188 ? -6.890 -6.212 29.762 1.00 44.28 188 GLN A CA 1
ATOM 1488 C C . GLN A 1 188 ? -6.822 -5.524 31.125 1.00 44.28 188 GLN A C 1
ATOM 1490 O O . GLN A 1 188 ? -5.773 -5.050 31.545 1.00 44.28 188 GLN A O 1
ATOM 1495 N N . THR A 1 189 ? -7.960 -5.428 31.807 1.00 42.25 189 THR A N 1
ATOM 1496 C CA . THR A 1 189 ? -8.025 -4.973 33.196 1.00 42.25 189 THR A CA 1
ATOM 1497 C C . THR A 1 189 ? -7.733 -6.149 34.124 1.00 42.25 189 THR A C 1
ATOM 1499 O O . THR A 1 189 ? -8.637 -6.917 34.449 1.00 42.25 189 THR A O 1
ATOM 1502 N N . GLN A 1 190 ? -6.486 -6.281 34.575 1.00 40.38 190 GLN A N 1
ATOM 1503 C CA . GLN A 1 190 ? -6.157 -7.052 35.773 1.00 40.38 190 GLN A CA 1
ATOM 1504 C C . GLN A 1 190 ? -5.339 -6.192 36.733 1.00 40.38 190 GLN A C 1
ATOM 1506 O O . GLN A 1 190 ? -4.194 -5.859 36.452 1.00 40.38 190 GLN A O 1
ATOM 1511 N N . GLY A 1 191 ? -5.936 -5.880 37.886 1.00 38.91 191 GLY A N 1
ATOM 1512 C CA . GLY A 1 191 ? -5.220 -5.385 39.059 1.00 38.91 191 GLY A CA 1
ATOM 1513 C C . GLY A 1 191 ? -4.749 -3.932 38.982 1.00 38.91 191 GLY A C 1
ATOM 1514 O O . GLY A 1 191 ? -4.465 -3.373 37.927 1.00 38.91 191 GLY A O 1
ATOM 1515 N N . ARG A 1 192 ? -4.699 -3.287 40.149 1.00 43.41 192 ARG A N 1
ATOM 1516 C CA . ARG A 1 192 ? -4.205 -1.916 40.317 1.00 43.41 192 ARG A CA 1
ATOM 1517 C C . ARG A 1 192 ? -2.769 -1.848 39.770 1.00 43.41 192 ARG A C 1
ATOM 1519 O O . ARG A 1 192 ? -1.889 -2.500 40.317 1.00 43.41 192 ARG A O 1
ATOM 1526 N N . ASN A 1 193 ? -2.567 -1.046 38.723 1.00 51.25 193 ASN A N 1
ATOM 1527 C CA . ASN A 1 193 ? -1.329 -0.821 37.957 1.00 51.25 193 ASN A CA 1
ATOM 1528 C C . ASN A 1 193 ? -1.037 -1.839 36.835 1.00 51.25 193 ASN A C 1
ATOM 1530 O O . ASN A 1 193 ? -0.346 -2.822 37.082 1.00 51.25 193 ASN A O 1
ATOM 1534 N N . LYS A 1 194 ? -1.418 -1.511 35.582 1.00 41.84 194 LYS A N 1
ATOM 1535 C CA . LYS A 1 194 ? -0.518 -1.405 34.399 1.00 41.84 194 LYS A CA 1
ATOM 1536 C C . LYS A 1 194 ? -1.247 -1.482 33.031 1.00 41.84 194 LYS A C 1
ATOM 1538 O O . LYS A 1 194 ? -2.215 -2.206 32.863 1.00 41.84 194 LYS A O 1
ATOM 1543 N N . TYR A 1 195 ? -0.684 -0.736 32.066 1.00 45.25 195 TYR A N 1
ATOM 1544 C CA . TYR A 1 195 ? -0.889 -0.694 30.598 1.00 45.25 195 TYR A CA 1
ATOM 1545 C C . TYR A 1 195 ? -2.238 -0.189 30.035 1.00 45.25 195 TYR A C 1
ATOM 1547 O O . TYR A 1 195 ? -3.175 -0.935 29.774 1.00 45.25 195 TYR A O 1
ATOM 1555 N N . GLN A 1 196 ? -2.280 1.117 29.743 1.00 46.62 196 GLN A N 1
ATOM 1556 C CA . GLN A 1 196 ? -3.334 1.793 28.980 1.00 46.62 196 GLN A CA 1
ATOM 1557 C C . GLN A 1 196 ? -2.900 2.007 27.522 1.00 46.62 196 GLN A C 1
ATOM 1559 O O . GLN A 1 196 ? -2.296 3.034 27.208 1.00 46.62 196 GLN A O 1
ATOM 1564 N N . ASN A 1 197 ? -3.263 1.102 26.618 1.00 52.19 197 ASN A N 1
ATOM 1565 C CA . ASN A 1 197 ? -3.169 1.375 25.182 1.00 52.19 197 ASN A CA 1
ATOM 1566 C C . ASN A 1 197 ? -4.527 1.904 24.689 1.00 52.19 197 ASN A C 1
ATOM 1568 O O . ASN A 1 197 ? -5.571 1.354 25.022 1.00 52.19 197 ASN A O 1
ATOM 1572 N N . CYS A 1 198 ? -4.484 3.032 23.971 1.00 54.91 198 CYS A N 1
ATOM 1573 C CA . CYS A 1 198 ? -5.556 3.983 23.611 1.00 54.91 198 CYS A CA 1
ATOM 1574 C C . CYS A 1 198 ? -5.951 5.062 24.642 1.00 54.91 198 CYS A C 1
ATOM 1576 O O . CYS A 1 198 ? -6.434 6.105 24.210 1.00 54.91 198 CYS A O 1
ATOM 1578 N N . VAL A 1 199 ? -5.713 4.902 25.953 1.00 44.16 199 VAL A N 1
ATOM 1579 C CA . VAL A 1 199 ? -6.127 5.927 26.951 1.00 44.16 199 VAL A CA 1
ATOM 1580 C C . VAL A 1 199 ? -5.055 6.998 27.197 1.00 44.16 199 VAL A C 1
ATOM 1582 O O . VAL A 1 199 ? -5.394 8.163 27.382 1.00 44.16 199 VAL A O 1
ATOM 1585 N N . LYS A 1 200 ? -3.757 6.665 27.104 1.00 39.72 200 LYS A N 1
ATOM 1586 C CA . LYS A 1 200 ? -2.683 7.665 27.288 1.00 39.72 200 LYS A CA 1
ATOM 1587 C C . LYS A 1 200 ? -2.636 8.742 26.195 1.00 39.72 200 LYS A C 1
ATOM 1589 O O . LYS A 1 200 ? -2.216 9.857 26.473 1.00 39.72 200 LYS A O 1
ATOM 1594 N N . ALA A 1 201 ? -3.120 8.447 24.987 1.00 42.22 201 ALA A N 1
ATOM 1595 C CA . ALA A 1 201 ? -3.179 9.422 23.894 1.00 42.22 201 ALA A CA 1
ATOM 1596 C C . ALA A 1 201 ? -4.346 10.423 24.024 1.00 42.22 201 ALA A C 1
ATOM 1598 O O . ALA A 1 201 ? -4.342 11.445 23.349 1.00 42.22 201 ALA A O 1
ATOM 1599 N N . ALA A 1 202 ? -5.340 10.156 24.882 1.00 39.50 202 ALA A N 1
ATOM 1600 C CA . ALA A 1 202 ? -6.490 11.043 25.075 1.00 39.50 202 ALA A CA 1
ATOM 1601 C C . ALA A 1 202 ? -6.234 12.173 26.094 1.00 39.50 202 ALA A C 1
ATOM 1603 O O . ALA A 1 202 ? -6.993 13.135 26.121 1.00 39.50 202 ALA A O 1
ATOM 1604 N N . PHE A 1 203 ? -5.168 12.078 26.900 1.00 37.72 203 PHE A N 1
ATOM 1605 C CA . PHE A 1 203 ? -4.856 13.046 27.965 1.00 37.72 203 PHE A CA 1
ATOM 1606 C C . PHE A 1 203 ? -3.509 13.767 27.797 1.00 37.72 203 PHE A C 1
ATOM 1608 O O . PHE A 1 203 ? -3.176 14.618 28.612 1.00 37.72 203 PHE A O 1
ATOM 1615 N N . ALA A 1 204 ? -2.753 13.487 26.732 1.00 37.62 204 ALA A N 1
ATOM 1616 C CA . ALA A 1 204 ? -1.527 14.215 26.390 1.00 37.62 204 ALA A CA 1
ATOM 1617 C C . ALA A 1 204 ? -1.804 15.398 25.440 1.00 37.62 204 ALA A C 1
ATOM 1619 O O . ALA A 1 204 ? -1.083 15.611 24.466 1.00 37.62 204 ALA A O 1
ATOM 1620 N N . GLY A 1 205 ? -2.871 16.159 25.703 1.00 36.84 205 GLY A N 1
ATOM 1621 C CA . GLY A 1 205 ? -2.949 17.529 25.193 1.00 36.84 205 GLY A CA 1
ATOM 1622 C C . GLY A 1 205 ? -1.842 18.375 25.844 1.00 36.84 205 GLY A C 1
ATOM 1623 O O . GLY A 1 205 ? -1.380 18.012 26.930 1.00 36.84 205 GLY A O 1
ATOM 1624 N N . PRO A 1 206 ? -1.385 19.479 25.228 1.00 38.19 206 PRO A N 1
ATOM 1625 C CA . PRO A 1 206 ? -0.376 20.331 25.843 1.00 38.19 206 PRO A CA 1
ATOM 1626 C C . PRO A 1 206 ? -0.939 20.885 27.153 1.00 38.19 206 PRO A C 1
ATOM 1628 O O . PRO A 1 206 ? -1.867 21.693 27.146 1.00 38.19 206 PRO A O 1
ATOM 1631 N N . ILE A 1 207 ? -0.395 20.442 28.286 1.00 36.12 207 ILE A N 1
ATOM 1632 C CA . ILE A 1 207 ? -0.627 21.095 29.571 1.00 36.12 207 ILE A CA 1
ATOM 1633 C C . ILE A 1 207 ? 0.200 22.377 29.519 1.00 36.12 207 ILE A C 1
ATOM 1635 O O . ILE A 1 207 ? 1.363 22.399 29.906 1.00 36.12 207 ILE A O 1
ATOM 1639 N N . HIS A 1 208 ? -0.380 23.428 28.949 1.00 35.53 208 HIS A N 1
ATOM 1640 C CA . HIS A 1 208 ? 0.115 24.780 29.136 1.00 35.53 208 HIS A CA 1
ATOM 1641 C C . HIS A 1 208 ? -0.342 25.207 30.540 1.00 35.53 208 HIS A C 1
ATOM 1643 O O . HIS A 1 208 ? -1.552 25.252 30.776 1.00 35.53 208 HIS A O 1
ATOM 1649 N N . PRO A 1 209 ? 0.556 25.467 31.506 1.00 35.12 209 PRO A N 1
ATOM 1650 C CA . PRO A 1 209 ? 0.147 26.033 32.780 1.00 35.12 209 PRO A CA 1
ATOM 1651 C C . PRO A 1 209 ? -0.297 27.474 32.519 1.00 35.12 209 PRO A C 1
ATOM 1653 O O . PRO A 1 209 ? 0.517 28.351 32.228 1.00 35.12 209 PRO A O 1
ATOM 1656 N N . THR A 1 210 ? -1.603 27.715 32.562 1.00 33.62 210 THR A N 1
ATOM 1657 C CA . THR A 1 210 ? -2.169 29.062 32.504 1.00 33.62 210 THR A CA 1
ATOM 1658 C C . THR A 1 210 ? -1.968 29.722 33.864 1.00 33.62 210 THR A C 1
ATOM 1660 O O . THR A 1 210 ? -2.787 29.569 34.768 1.00 33.62 210 THR A O 1
ATOM 1663 N N . THR A 1 211 ? -0.864 30.444 34.025 1.00 37.19 211 THR A N 1
ATOM 1664 C CA . THR A 1 211 ? -0.709 31.416 35.113 1.00 37.19 211 THR A CA 1
ATOM 1665 C C . THR A 1 211 ? -1.287 32.753 34.633 1.00 37.19 211 THR A C 1
ATOM 1667 O O . THR A 1 211 ? -0.937 33.186 33.532 1.00 37.19 211 THR A O 1
ATOM 1670 N N . PRO A 1 212 ? -2.176 33.420 35.390 1.00 37.28 212 PRO A N 1
ATOM 1671 C CA . PRO A 1 212 ? -2.726 34.712 34.984 1.00 37.28 212 PRO A CA 1
ATOM 1672 C C . PRO A 1 212 ? -1.661 35.817 35.117 1.00 37.28 212 PRO A C 1
ATOM 1674 O O . PRO A 1 212 ? -1.033 35.907 36.175 1.00 37.28 212 PRO A O 1
ATOM 1677 N N . PRO A 1 213 ? -1.438 36.677 34.104 1.00 38.50 213 PRO A N 1
ATOM 1678 C CA . PRO A 1 213 ? -0.561 37.827 34.266 1.00 38.50 213 PRO A CA 1
ATOM 1679 C C . PRO A 1 213 ? -1.326 39.031 34.836 1.00 38.50 213 PRO A C 1
ATOM 1681 O O . PRO A 1 213 ? -2.332 39.483 34.291 1.00 38.50 213 PRO A O 1
ATOM 1684 N N . THR A 1 214 ? -0.803 39.554 35.942 1.00 38.09 214 THR A N 1
ATOM 1685 C CA . THR A 1 214 ? -1.102 40.872 36.519 1.00 38.09 214 THR A CA 1
ATOM 1686 C C . THR A 1 214 ? -0.700 41.993 35.539 1.00 38.09 214 THR A C 1
ATOM 1688 O O . THR A 1 214 ? 0.297 41.829 34.830 1.00 38.09 214 THR A O 1
ATOM 1691 N N . PRO A 1 215 ? -1.409 43.140 35.477 1.00 38.84 215 PRO A N 1
ATOM 1692 C CA . PRO A 1 215 ? -1.144 44.178 34.482 1.00 38.84 215 PRO A CA 1
ATOM 1693 C C . PRO A 1 215 ? 0.062 45.047 34.872 1.00 38.84 215 PRO A C 1
ATOM 1695 O O . PRO A 1 215 ? 0.093 45.621 35.959 1.00 38.84 215 PRO A O 1
ATOM 1698 N N . GLY A 1 216 ? 1.030 45.174 33.961 1.00 37.41 216 GLY A N 1
ATOM 1699 C CA . GLY A 1 216 ? 2.111 46.166 34.002 1.00 37.41 216 GLY A CA 1
ATOM 1700 C C . GLY A 1 216 ? 1.925 47.237 32.914 1.00 37.41 216 GLY A C 1
ATOM 1701 O O . GLY A 1 216 ? 1.239 46.975 31.925 1.00 37.41 216 GLY A O 1
ATOM 1702 N N . PRO A 1 217 ? 2.476 48.451 33.094 1.00 42.09 217 PRO A N 1
ATOM 1703 C CA . PRO A 1 217 ? 1.978 49.661 32.450 1.00 42.09 217 PRO A CA 1
ATOM 1704 C C . PRO A 1 217 ? 2.400 49.819 30.984 1.00 42.09 217 PRO A C 1
ATOM 1706 O O . PRO A 1 217 ? 3.520 49.519 30.577 1.00 42.09 217 PRO A O 1
ATOM 1709 N N . THR A 1 218 ? 1.457 50.364 30.223 1.00 41.03 218 THR A N 1
ATOM 1710 C CA . THR A 1 218 ? 1.533 50.838 28.840 1.00 41.03 218 THR A CA 1
ATOM 1711 C C . THR A 1 218 ? 2.559 51.952 28.632 1.00 41.03 218 THR A C 1
ATOM 1713 O O . THR A 1 218 ? 2.560 52.937 29.367 1.00 41.03 218 THR A O 1
ATOM 1716 N N . SER A 1 219 ? 3.324 51.854 27.542 1.00 35.91 219 SER A N 1
ATOM 1717 C CA . SER A 1 219 ? 3.939 53.001 26.863 1.00 35.91 219 SER A CA 1
ATOM 1718 C C . SER A 1 219 ? 3.851 52.797 25.334 1.00 35.91 219 SER A C 1
ATOM 1720 O O . SER A 1 219 ? 3.909 51.646 24.894 1.00 35.91 219 SER A O 1
ATOM 1722 N N . PRO A 1 220 ? 3.621 53.847 24.517 1.00 46.38 220 PRO A N 1
ATOM 1723 C CA . PRO A 1 220 ? 2.958 53.724 23.216 1.00 46.38 220 PRO A CA 1
ATOM 1724 C C . PRO A 1 220 ? 3.917 53.702 22.014 1.00 46.38 220 PRO A C 1
ATOM 1726 O O . PRO A 1 220 ? 4.929 54.398 21.998 1.00 46.38 220 PRO A O 1
ATOM 1729 N N . VAL A 1 221 ? 3.545 52.955 20.966 1.00 39.91 221 VAL A N 1
ATOM 1730 C CA . VAL A 1 221 ? 4.206 52.919 19.643 1.00 39.91 221 VAL A CA 1
ATOM 1731 C C . VAL A 1 221 ? 3.145 53.181 18.545 1.00 39.91 221 VAL A C 1
ATOM 1733 O O . VAL A 1 221 ? 2.001 52.761 18.729 1.00 39.91 221 VAL A O 1
ATOM 1736 N N . PRO A 1 222 ? 3.460 53.909 17.446 1.00 52.81 222 PRO A N 1
ATOM 1737 C CA . PRO A 1 222 ? 2.488 54.566 16.554 1.00 52.81 222 PRO A CA 1
ATOM 1738 C C . PRO A 1 222 ? 1.934 53.660 15.428 1.00 52.81 222 PRO A C 1
ATOM 1740 O O . PRO A 1 222 ? 2.467 52.574 15.199 1.00 52.81 222 PRO A O 1
ATOM 1743 N N . PRO A 1 223 ? 0.879 54.092 14.697 1.00 54.81 223 PRO A N 1
ATOM 1744 C CA . PRO A 1 223 ? 0.125 53.237 13.774 1.00 54.81 223 PRO A CA 1
ATOM 1745 C C . PRO A 1 223 ? 0.748 53.136 12.365 1.00 54.81 223 PRO A C 1
ATOM 1747 O O . PRO A 1 223 ? 1.317 54.118 11.883 1.00 54.81 223 PRO A O 1
ATOM 1750 N N . PRO A 1 224 ? 0.571 52.008 11.644 1.00 43.53 224 PRO A N 1
ATOM 1751 C CA . PRO A 1 224 ? 0.837 51.934 10.214 1.00 43.53 224 PRO A CA 1
ATOM 1752 C C . PRO A 1 224 ? -0.417 52.205 9.368 1.00 43.53 224 PRO A C 1
ATOM 1754 O O . PRO A 1 224 ? -1.551 51.907 9.743 1.00 43.53 224 PRO A O 1
ATOM 1757 N N . ALA A 1 225 ? -0.156 52.799 8.208 1.00 36.22 225 ALA A N 1
ATOM 1758 C CA . ALA A 1 225 ? -1.111 53.370 7.278 1.00 36.22 225 ALA A CA 1
ATOM 1759 C C . ALA A 1 225 ? -1.951 52.342 6.498 1.00 36.22 225 ALA A C 1
ATOM 1761 O O . ALA A 1 225 ? -1.512 51.253 6.134 1.00 36.22 225 ALA A O 1
ATOM 1762 N N . SER A 1 226 ? -3.165 52.788 6.193 1.00 39.25 226 SER A N 1
ATOM 1763 C CA . SER A 1 226 ? -4.150 52.249 5.259 1.00 39.25 226 SER A CA 1
ATOM 1764 C C . SER A 1 226 ? -3.643 52.161 3.816 1.00 39.25 226 SER A C 1
ATOM 1766 O O . SER A 1 226 ? -3.077 53.129 3.307 1.00 39.25 226 SER A O 1
ATOM 1768 N N . SER A 1 227 ? -3.977 51.080 3.104 1.00 35.19 227 SER A N 1
ATOM 1769 C CA . SER A 1 227 ? -4.072 51.117 1.640 1.00 35.19 227 SER A CA 1
ATOM 1770 C C . SER A 1 227 ? -5.297 50.348 1.140 1.00 35.19 227 SER A C 1
ATOM 1772 O O . SER A 1 227 ? -5.568 49.212 1.523 1.00 35.19 227 SER A O 1
ATOM 1774 N N . THR A 1 228 ? -6.069 51.059 0.328 1.00 34.41 228 THR A N 1
ATOM 1775 C CA . THR A 1 228 ? -7.402 50.746 -0.184 1.00 34.41 228 THR A CA 1
ATOM 1776 C C . THR A 1 228 ? -7.279 50.191 -1.605 1.00 34.41 228 THR A C 1
ATOM 1778 O O . THR A 1 228 ? -6.488 50.699 -2.397 1.00 34.41 228 THR A O 1
ATOM 1781 N N . SER A 1 229 ? -8.078 49.181 -1.956 1.00 39.62 229 SER A N 1
ATOM 1782 C CA . SER A 1 229 ? -8.319 48.773 -3.352 1.00 39.62 229 SER A CA 1
ATOM 1783 C C . SER A 1 229 ? -9.104 49.845 -4.127 1.00 39.62 229 SER A C 1
ATOM 1785 O O . SER A 1 229 ? -9.781 50.670 -3.508 1.00 39.62 229 SER A O 1
ATOM 1787 N N . PRO A 1 230 ? -9.102 49.799 -5.474 1.00 46.38 230 PRO A N 1
ATOM 1788 C CA . PRO A 1 230 ? -10.383 49.519 -6.137 1.00 46.38 230 PRO A CA 1
ATOM 1789 C C . PRO A 1 230 ? -10.318 48.658 -7.418 1.00 46.38 230 PRO A C 1
ATOM 1791 O O . PRO A 1 230 ? -9.287 48.491 -8.062 1.00 46.38 230 PRO A O 1
ATOM 1794 N N . HIS A 1 231 ? -11.493 48.112 -7.749 1.00 40.91 231 HIS A N 1
ATOM 1795 C CA . HIS A 1 231 ? -11.861 47.281 -8.898 1.00 40.91 231 HIS A CA 1
ATOM 1796 C C . HIS A 1 231 ? -11.911 48.020 -10.249 1.00 40.91 231 HIS A C 1
ATOM 1798 O O . HIS A 1 231 ? -12.227 49.205 -10.303 1.00 40.91 231 HIS A O 1
ATOM 1804 N N . GLY A 1 232 ? -11.773 47.262 -11.345 1.00 35.12 232 GLY A N 1
ATOM 1805 C CA . GLY A 1 232 ? -12.200 47.660 -12.691 1.00 35.12 232 GLY A CA 1
ATOM 1806 C C . GLY A 1 232 ? -12.291 46.453 -13.632 1.00 35.12 232 GLY A C 1
ATOM 1807 O O . GLY A 1 232 ? -11.284 45.804 -13.896 1.00 35.12 232 GLY A O 1
ATOM 1808 N N . GLY A 1 233 ? -13.498 46.128 -14.104 1.00 40.28 233 GLY A N 1
ATOM 1809 C CA . GLY A 1 233 ? -13.766 45.042 -15.053 1.00 40.28 233 GLY A CA 1
ATOM 1810 C C . GLY A 1 233 ? -14.154 45.552 -16.443 1.00 40.28 233 GLY A C 1
ATOM 1811 O O . GLY A 1 233 ? -14.696 46.645 -16.578 1.00 40.28 233 GLY A O 1
ATOM 1812 N N . SER A 1 234 ? -13.931 44.730 -17.472 1.00 38.69 234 SER A N 1
ATOM 1813 C CA . SER A 1 234 ? -14.671 44.784 -18.741 1.00 38.69 234 SER A CA 1
ATOM 1814 C C . SER A 1 234 ? -14.650 43.405 -19.420 1.00 38.69 234 SER A C 1
ATOM 1816 O O . SER A 1 234 ? -13.649 42.696 -19.372 1.00 38.69 234 SER A O 1
ATOM 1818 N N . SER A 1 235 ? -15.794 42.985 -19.971 1.00 46.34 235 SER A N 1
ATOM 1819 C CA . SER A 1 235 ? -16.019 41.665 -20.584 1.00 46.34 235 SER A CA 1
ATOM 1820 C C . SER A 1 235 ? -15.999 41.752 -22.115 1.00 46.34 235 SER A C 1
ATOM 1822 O O . SER A 1 235 ? -16.632 42.633 -22.692 1.00 46.34 235 SER A O 1
ATOM 1824 N N . HIS A 1 236 ? -15.326 40.805 -22.780 1.00 49.84 236 HIS A N 1
ATOM 1825 C CA . HIS A 1 236 ? -15.238 40.700 -24.243 1.00 49.84 236 HIS A CA 1
ATOM 1826 C C . HIS A 1 236 ? -16.272 39.710 -24.812 1.00 49.84 236 HIS A C 1
ATOM 1828 O O . HIS A 1 236 ? -15.952 38.582 -25.184 1.00 49.84 236 HIS A O 1
ATOM 1834 N N . THR A 1 237 ? -17.525 40.151 -24.924 1.00 46.44 237 THR A N 1
ATOM 1835 C CA . THR A 1 237 ? -18.656 39.369 -25.469 1.00 46.44 237 THR A CA 1
ATOM 1836 C C . THR A 1 237 ? -18.497 38.998 -26.960 1.00 46.44 237 THR A C 1
ATOM 1838 O O . THR A 1 237 ? -19.142 38.071 -27.440 1.00 46.44 237 THR A O 1
ATOM 1841 N N . GLY A 1 238 ? -17.594 39.652 -27.704 1.00 44.47 238 GLY A N 1
ATOM 1842 C CA . GLY A 1 238 ? -17.377 39.401 -29.139 1.00 44.47 238 GLY A CA 1
ATOM 1843 C C . GLY A 1 238 ? -16.555 38.149 -29.489 1.00 44.47 238 GLY A C 1
ATOM 1844 O O . GLY A 1 238 ? -16.708 37.614 -30.582 1.00 44.47 238 GLY A O 1
ATOM 1845 N N . ALA A 1 239 ? -15.722 37.635 -28.575 1.00 50.41 239 ALA A N 1
ATOM 1846 C CA . ALA A 1 239 ? -14.857 36.475 -28.847 1.00 50.41 239 ALA A CA 1
ATOM 1847 C C . ALA A 1 239 ? -15.590 35.123 -28.720 1.00 50.41 239 ALA A C 1
ATOM 1849 O O . ALA A 1 239 ? -15.151 34.112 -29.267 1.00 50.41 239 ALA A O 1
ATOM 1850 N N . ILE A 1 240 ? -16.731 35.104 -28.025 1.00 53.50 240 ILE A N 1
ATOM 1851 C CA . ILE A 1 240 ? -17.463 33.876 -27.687 1.00 53.50 240 ILE A CA 1
ATOM 1852 C C . ILE A 1 240 ? -18.419 33.458 -28.819 1.00 53.50 240 ILE A C 1
ATOM 1854 O O . ILE A 1 240 ? -18.653 32.269 -29.014 1.00 53.50 240 ILE A O 1
ATOM 1858 N N . ALA A 1 241 ? -18.908 34.393 -29.641 1.00 46.31 241 ALA A N 1
ATOM 1859 C CA . ALA A 1 241 ? -19.834 34.067 -30.731 1.00 46.31 241 ALA A CA 1
ATOM 1860 C C . ALA A 1 241 ? -19.149 33.450 -31.974 1.00 46.31 241 ALA A C 1
ATOM 1862 O O . ALA A 1 241 ? -19.766 32.656 -32.680 1.00 46.31 241 ALA A O 1
ATOM 1863 N N . GLY A 1 242 ? -17.869 33.753 -32.229 1.00 44.34 242 GLY A N 1
ATOM 1864 C CA . GLY A 1 242 ? -17.137 33.236 -33.399 1.00 44.34 242 GLY A CA 1
ATOM 1865 C C . GLY A 1 242 ? -16.609 31.803 -33.245 1.00 44.34 242 GLY A C 1
ATOM 1866 O O . GLY A 1 242 ? -16.535 31.058 -34.222 1.00 44.34 242 GLY A O 1
ATOM 1867 N N . GLY A 1 243 ? -16.278 31.383 -32.018 1.00 50.03 243 GLY A N 1
ATOM 1868 C CA . GLY A 1 243 ? -15.675 30.069 -31.757 1.00 50.03 243 GLY A CA 1
ATOM 1869 C C . GLY A 1 243 ? -16.645 28.892 -31.901 1.00 50.03 243 GLY A C 1
ATOM 1870 O O . GLY A 1 243 ? -16.247 27.807 -32.323 1.00 50.03 243 GLY A O 1
ATOM 1871 N N . VAL A 1 244 ? -17.931 29.100 -31.602 1.00 59.41 244 VAL A N 1
ATOM 1872 C CA . VAL A 1 244 ? -18.927 28.015 -31.570 1.00 59.41 244 VAL A CA 1
ATOM 1873 C C . VAL A 1 244 ? -19.265 27.522 -32.979 1.00 59.41 244 VAL A C 1
ATOM 1875 O O . VAL A 1 244 ? -19.357 26.318 -33.205 1.00 59.41 244 VAL A O 1
ATOM 1878 N N . VAL A 1 245 ? -19.370 28.428 -33.955 1.00 62.22 245 VAL A N 1
ATOM 1879 C CA . VAL A 1 245 ? -19.696 28.059 -35.343 1.00 62.22 245 VAL A CA 1
ATOM 1880 C C . VAL A 1 245 ? -18.515 27.352 -36.023 1.00 62.22 245 VAL A C 1
ATOM 1882 O O . VAL A 1 245 ? -18.713 26.354 -36.713 1.00 62.22 245 VAL A O 1
ATOM 1885 N N . GLY A 1 246 ? -17.278 27.790 -35.761 1.00 67.06 246 GLY A N 1
ATOM 1886 C CA . GLY A 1 246 ? -16.074 27.120 -36.269 1.00 67.06 246 GLY A CA 1
ATOM 1887 C C . GLY A 1 246 ? -15.844 25.733 -35.652 1.00 67.06 246 GLY A C 1
ATOM 1888 O O . GLY A 1 246 ? -15.460 24.796 -36.354 1.00 67.06 246 GLY A O 1
ATOM 1889 N N . GLY A 1 247 ? -16.138 25.572 -34.357 1.00 69.94 247 GLY A N 1
ATOM 1890 C CA . GLY A 1 247 ? -15.962 24.306 -33.641 1.00 69.94 247 GLY A CA 1
ATOM 1891 C C . GLY A 1 247 ? -16.879 23.183 -34.133 1.00 69.94 247 GLY A C 1
ATOM 1892 O O . GLY A 1 247 ? -16.429 22.046 -34.270 1.00 69.94 247 GLY A O 1
ATOM 1893 N N . VAL A 1 248 ? -18.141 23.488 -34.456 1.00 76.75 248 VAL A N 1
ATOM 1894 C CA . VAL A 1 248 ? -19.108 22.474 -34.923 1.00 76.75 248 VAL A CA 1
ATOM 1895 C C . VAL A 1 248 ? -18.751 21.960 -36.321 1.00 76.75 248 VAL A C 1
ATOM 1897 O O . VAL A 1 248 ? -18.813 20.755 -36.568 1.00 76.75 248 VAL A O 1
ATOM 1900 N N . VAL A 1 249 ? -18.297 22.842 -37.217 1.00 81.81 249 VAL A N 1
ATOM 1901 C CA . VAL A 1 249 ? -17.838 22.447 -38.560 1.00 81.81 249 VAL A CA 1
ATOM 1902 C C . VAL A 1 249 ? -16.537 21.639 -38.477 1.00 81.81 249 VAL A C 1
ATOM 1904 O O . VAL A 1 249 ? -16.414 20.602 -39.131 1.00 81.81 249 VAL A O 1
ATOM 1907 N N . GLY A 1 250 ? -15.597 22.051 -37.619 1.00 84.25 250 GLY A N 1
ATOM 1908 C CA . GLY A 1 250 ? -14.347 21.321 -37.388 1.00 84.25 250 GLY A CA 1
ATOM 1909 C C . GLY A 1 250 ? -14.564 19.912 -36.824 1.00 84.25 250 GLY A C 1
ATOM 1910 O O . GLY A 1 250 ? -13.995 18.947 -37.335 1.00 84.25 250 GLY A O 1
ATOM 1911 N N . LEU A 1 251 ? -15.436 19.761 -35.821 1.00 83.38 251 LEU A N 1
ATOM 1912 C CA . LEU A 1 251 ? -15.778 18.454 -35.246 1.00 83.38 251 LEU A CA 1
ATOM 1913 C C . LEU A 1 251 ? -16.491 17.541 -36.249 1.00 83.38 251 LEU A C 1
ATOM 1915 O O . LEU A 1 251 ? -16.207 16.343 -36.283 1.00 83.38 251 LEU A O 1
ATOM 1919 N N . GLY A 1 252 ? -17.364 18.096 -37.096 1.00 88.69 252 GLY A N 1
ATOM 1920 C CA . GLY A 1 252 ? -18.027 17.342 -38.161 1.00 88.69 252 GLY A CA 1
ATOM 1921 C C . GLY A 1 252 ? -17.038 16.746 -39.167 1.00 88.69 252 GLY A C 1
ATOM 1922 O O . GLY A 1 252 ? -17.142 15.569 -39.514 1.00 88.69 252 GLY A O 1
ATOM 1923 N N . LEU A 1 253 ? -16.031 17.522 -39.582 1.00 88.69 253 LEU A N 1
ATOM 1924 C CA . LEU A 1 253 ? -14.999 17.060 -40.516 1.00 88.69 253 LEU A CA 1
ATOM 1925 C C . LEU A 1 253 ? -14.089 15.988 -39.899 1.00 88.69 253 LEU A C 1
ATOM 1927 O O . LEU A 1 253 ? -13.782 14.994 -40.558 1.00 88.69 253 LEU A O 1
ATOM 1931 N N . ILE A 1 254 ? -13.706 16.140 -38.628 1.00 88.00 254 ILE A N 1
ATOM 1932 C CA . ILE A 1 254 ? -12.866 15.158 -37.922 1.00 88.00 254 ILE A CA 1
ATOM 1933 C C . ILE A 1 254 ? -13.628 13.844 -37.701 1.00 88.00 254 ILE A C 1
ATOM 1935 O O . ILE A 1 254 ? -13.081 12.768 -37.946 1.00 88.00 254 ILE A O 1
ATOM 1939 N N . ALA A 1 255 ? -14.901 13.912 -37.298 1.00 87.25 255 ALA A N 1
ATOM 1940 C CA . ALA A 1 255 ? -15.742 12.728 -37.133 1.00 87.25 255 ALA A CA 1
ATOM 1941 C C . ALA A 1 255 ? -15.988 12.010 -38.472 1.00 87.25 255 ALA A C 1
ATOM 1943 O O . ALA A 1 255 ? -15.906 10.781 -38.535 1.00 87.25 255 ALA A O 1
ATOM 1944 N N . GLY A 1 256 ? -16.213 12.765 -39.554 1.00 89.62 256 GLY A N 1
ATOM 1945 C CA . GLY A 1 256 ? -16.345 12.222 -40.906 1.00 89.62 256 GLY A CA 1
ATOM 1946 C C . GLY A 1 256 ? -15.079 11.503 -41.379 1.00 89.62 256 GLY A C 1
ATOM 1947 O O . GLY A 1 256 ? -15.157 10.384 -41.888 1.00 89.62 256 GLY A O 1
ATOM 1948 N N . LEU A 1 257 ? -13.902 12.091 -41.139 1.00 89.19 257 LEU A N 1
ATOM 1949 C CA . LEU A 1 257 ? -12.618 11.485 -41.492 1.00 89.19 257 LEU A CA 1
ATOM 1950 C C . LEU A 1 257 ? -12.332 10.223 -40.659 1.00 89.19 257 LEU A C 1
ATOM 1952 O O . LEU A 1 257 ? -11.898 9.209 -41.204 1.00 89.19 257 LEU A O 1
ATOM 1956 N N . ALA A 1 258 ? -12.633 10.243 -39.357 1.00 86.38 258 ALA A N 1
ATOM 1957 C CA . ALA A 1 258 ? -12.489 9.079 -38.484 1.00 86.38 258 ALA A CA 1
ATOM 1958 C C . ALA A 1 258 ? -13.416 7.925 -38.904 1.00 86.38 258 ALA A C 1
ATOM 1960 O O . ALA A 1 258 ? -12.988 6.770 -38.940 1.00 86.38 258 ALA A O 1
ATOM 1961 N N . TYR A 1 259 ? -14.660 8.228 -39.287 1.00 88.50 259 TYR A N 1
ATOM 1962 C CA . TYR A 1 259 ? -15.601 7.233 -39.802 1.00 88.50 259 TYR A CA 1
ATOM 1963 C C . TYR A 1 259 ? -15.150 6.657 -41.153 1.00 88.50 259 TYR A C 1
ATOM 1965 O O . TYR A 1 259 ? -15.180 5.441 -41.352 1.00 88.50 259 TYR A O 1
ATOM 1973 N N . PHE A 1 260 ? -14.661 7.496 -42.070 1.00 85.00 260 PHE A N 1
ATOM 1974 C CA . PHE A 1 260 ? -14.167 7.051 -43.376 1.00 85.00 260 PHE A CA 1
ATOM 1975 C C . PHE A 1 260 ? -12.914 6.162 -43.252 1.00 85.00 260 PHE A C 1
ATOM 1977 O O . PHE A 1 260 ? -12.824 5.104 -43.876 1.00 85.00 260 PHE A O 1
ATOM 1984 N N . LEU A 1 261 ? -11.976 6.516 -42.367 1.00 81.44 261 LEU A N 1
ATOM 1985 C CA . LEU A 1 261 ? -10.782 5.704 -42.102 1.00 81.44 261 LEU A CA 1
ATOM 1986 C C . LEU A 1 261 ? -11.102 4.422 -41.314 1.00 81.44 261 LEU A C 1
ATOM 1988 O O . LEU A 1 261 ? -10.489 3.378 -41.559 1.00 81.44 261 LEU A O 1
ATOM 1992 N N . GLY A 1 262 ? -12.078 4.469 -40.403 1.00 75.12 262 GLY A N 1
ATOM 1993 C CA . GLY A 1 262 ? -12.556 3.303 -39.660 1.00 75.12 262 GLY A CA 1
ATOM 1994 C C . GLY A 1 262 ? -13.291 2.297 -40.548 1.00 75.12 262 GLY A C 1
ATOM 1995 O O . GLY A 1 262 ? -13.038 1.094 -40.458 1.00 75.12 262 GLY A O 1
ATOM 1996 N N . THR A 1 263 ? -14.132 2.763 -41.473 1.00 72.00 263 THR A N 1
ATOM 1997 C CA . THR A 1 263 ? -14.853 1.884 -42.411 1.00 72.00 263 THR A CA 1
ATOM 1998 C C . THR A 1 263 ? -13.919 1.252 -43.447 1.00 72.00 263 THR A C 1
ATOM 2000 O O . THR A 1 263 ? -14.082 0.073 -43.764 1.00 72.00 263 THR A O 1
ATOM 2003 N N . HIS A 1 264 ? -12.868 1.954 -43.890 1.00 60.84 264 HIS A N 1
ATOM 2004 C CA . HIS A 1 264 ? -11.887 1.392 -44.828 1.00 60.84 264 HIS A CA 1
ATOM 2005 C C . HIS A 1 264 ? -10.918 0.378 -44.178 1.00 60.84 264 HIS A C 1
ATOM 2007 O O . HIS A 1 264 ? -10.425 -0.534 -44.844 1.00 60.84 264 HIS A O 1
ATOM 2013 N N . ARG A 1 265 ? -10.672 0.477 -42.862 1.00 57.50 265 ARG A N 1
ATOM 2014 C CA . ARG A 1 265 ? -9.845 -0.484 -42.101 1.00 57.50 265 ARG A CA 1
ATOM 2015 C C . ARG A 1 265 ? -10.619 -1.697 -41.569 1.00 57.50 265 ARG A C 1
ATOM 2017 O O . ARG A 1 265 ? -10.002 -2.706 -41.234 1.00 57.50 265 ARG A O 1
ATOM 2024 N N . SER A 1 266 ? -11.951 -1.659 -41.566 1.00 55.53 266 SER A N 1
ATOM 2025 C CA . SER A 1 266 ? -12.794 -2.711 -40.968 1.00 55.53 266 SER A CA 1
ATOM 2026 C C . SER A 1 266 ? -12.951 -3.988 -41.804 1.00 55.53 266 SER A C 1
ATOM 2028 O O . SER A 1 266 ? -13.730 -4.867 -41.447 1.00 55.53 266 SER A O 1
ATOM 2030 N N . ARG A 1 267 ? -12.178 -4.173 -42.882 1.00 53.59 267 ARG A N 1
ATOM 2031 C CA . ARG A 1 267 ? -12.144 -5.452 -43.619 1.00 53.59 267 ARG A CA 1
ATOM 2032 C C . ARG A 1 267 ? -11.258 -6.535 -42.973 1.00 53.59 267 ARG A C 1
ATOM 2034 O O . ARG A 1 267 ? -11.054 -7.576 -43.588 1.00 53.59 267 ARG A O 1
ATOM 2041 N N . LYS A 1 268 ? -10.737 -6.341 -41.751 1.00 53.44 268 LYS A N 1
ATOM 2042 C CA . LYS A 1 268 ? -9.887 -7.338 -41.058 1.00 53.44 268 LYS A CA 1
ATOM 2043 C C . LYS A 1 268 ? -10.175 -7.518 -39.558 1.00 53.44 268 LYS A C 1
ATOM 2045 O O . LYS A 1 268 ? -9.251 -7.698 -38.773 1.00 53.44 268 LYS A O 1
ATOM 2050 N N . THR A 1 269 ? -11.443 -7.559 -39.153 1.00 55.41 269 THR A N 1
ATOM 2051 C CA . THR A 1 269 ? -11.822 -7.947 -37.776 1.00 55.41 269 THR A CA 1
ATOM 2052 C C . THR A 1 269 ? -13.065 -8.840 -37.771 1.00 55.41 269 THR A C 1
ATOM 2054 O O . THR A 1 269 ? -14.125 -8.473 -37.285 1.00 55.41 269 THR A O 1
ATOM 2057 N N . ALA A 1 270 ? -12.928 -10.051 -38.318 1.00 52.19 270 ALA A N 1
ATOM 2058 C CA . ALA A 1 270 ? -13.965 -11.092 -38.296 1.00 52.19 270 ALA A CA 1
ATOM 2059 C C . ALA A 1 270 ? -13.512 -12.391 -37.592 1.00 52.19 270 ALA A C 1
ATOM 2061 O O . ALA A 1 270 ? -14.079 -13.452 -37.833 1.00 52.19 270 ALA A O 1
ATOM 2062 N N . VAL A 1 271 ? -12.493 -12.333 -36.722 1.00 54.56 271 VAL A N 1
ATOM 2063 C CA . VAL A 1 271 ? -11.945 -13.535 -36.053 1.00 54.56 271 VAL A CA 1
ATOM 2064 C C . VAL A 1 271 ? -12.287 -13.596 -34.555 1.00 54.56 271 VAL A C 1
ATOM 2066 O O . VAL A 1 271 ? -12.586 -14.676 -34.051 1.00 54.56 271 VAL A O 1
ATOM 2069 N N . SER A 1 272 ? -12.391 -12.467 -33.842 1.00 50.97 272 SER A N 1
ATOM 2070 C CA . SER A 1 272 ? -12.689 -12.495 -32.394 1.00 50.97 272 SER A CA 1
ATOM 2071 C C . SER A 1 272 ? -14.159 -12.773 -32.047 1.00 50.97 272 SER A C 1
ATOM 2073 O O . SER A 1 272 ? -14.439 -13.371 -31.011 1.00 50.97 272 SER A O 1
ATOM 2075 N N . GLY A 1 273 ? -15.112 -12.408 -32.913 1.00 46.28 273 GLY A N 1
ATOM 2076 C CA . GLY A 1 273 ? -16.539 -12.692 -32.686 1.00 46.28 273 GLY A CA 1
ATOM 2077 C C . GLY A 1 273 ? -16.904 -14.170 -32.868 1.00 46.28 273 GLY A C 1
ATOM 2078 O O . GLY A 1 273 ? -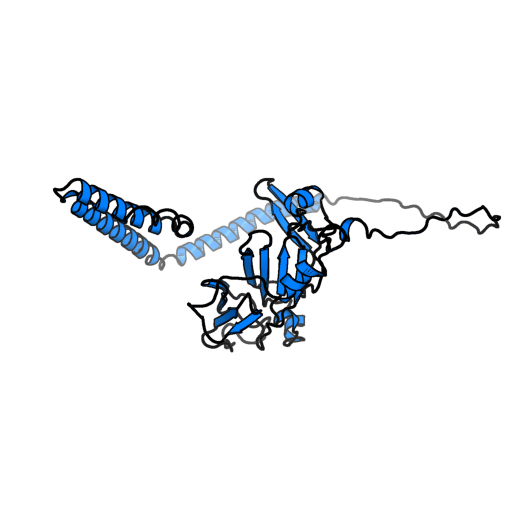17.731 -14.704 -32.132 1.00 46.28 273 GLY A O 1
ATOM 2079 N N . SER A 1 274 ? -16.236 -14.854 -33.804 1.00 52.72 274 SER A N 1
ATOM 2080 C CA . SER A 1 274 ? -16.498 -16.265 -34.107 1.00 52.72 274 SER A CA 1
ATOM 2081 C C . SER A 1 274 ? -16.002 -17.187 -32.987 1.00 52.72 274 SER A C 1
ATOM 2083 O O . SER A 1 274 ? -16.705 -18.114 -32.595 1.00 52.72 274 SER A O 1
ATOM 2085 N N . LEU A 1 275 ? -14.848 -16.877 -32.379 1.00 53.25 275 LEU A N 1
ATOM 2086 C CA . LEU A 1 275 ? -14.283 -17.658 -31.270 1.00 53.25 275 LEU A CA 1
ATOM 2087 C C . LEU A 1 275 ? -15.115 -17.543 -29.980 1.00 53.25 275 LEU A C 1
ATOM 2089 O O . LEU A 1 275 ? -15.346 -18.547 -29.306 1.00 53.25 275 LEU A O 1
ATOM 2093 N N . ALA A 1 276 ? -15.631 -16.349 -29.666 1.00 52.03 276 ALA A N 1
ATOM 2094 C CA . ALA A 1 276 ? -16.496 -16.137 -28.503 1.00 52.03 276 ALA A CA 1
ATOM 2095 C C . ALA A 1 276 ? -17.849 -16.863 -28.639 1.00 52.03 276 ALA A C 1
ATOM 2097 O O . ALA A 1 276 ? -18.314 -17.491 -27.685 1.00 52.03 276 ALA A O 1
ATOM 2098 N N . LEU A 1 277 ? -18.446 -16.847 -29.836 1.00 51.41 277 LEU A N 1
ATOM 2099 C CA . LEU A 1 277 ? -19.676 -17.589 -30.128 1.00 51.41 277 LEU A CA 1
ATOM 2100 C C . LEU A 1 277 ? -19.443 -19.110 -30.132 1.00 51.41 277 LEU A C 1
ATOM 2102 O O . LEU A 1 277 ? -20.287 -19.860 -29.635 1.00 51.41 277 LEU A O 1
ATOM 2106 N N . HIS A 1 278 ? -18.282 -19.580 -30.604 1.00 51.25 278 HIS A N 1
ATOM 2107 C CA . HIS A 1 278 ? -17.937 -21.004 -30.563 1.00 51.25 278 HIS A CA 1
ATOM 2108 C C . HIS A 1 278 ? -17.755 -21.510 -29.122 1.00 51.25 278 HIS A C 1
ATOM 2110 O O . HIS A 1 278 ? -18.323 -22.545 -28.765 1.00 51.25 278 HIS A O 1
ATOM 2116 N N . LEU A 1 279 ? -17.066 -20.744 -28.265 1.00 51.38 279 LEU A N 1
ATOM 2117 C CA . LEU A 1 279 ? -16.869 -21.061 -26.841 1.00 51.38 279 LEU A CA 1
ATOM 2118 C C . LEU A 1 279 ? -18.187 -21.037 -26.039 1.00 51.38 279 LEU A C 1
ATOM 2120 O O . LEU A 1 279 ? -18.409 -21.883 -25.165 1.00 51.38 279 LEU A O 1
ATOM 2124 N N . GLN A 1 280 ? -19.109 -20.122 -26.361 1.00 55.66 280 GLN A N 1
ATOM 2125 C CA . GLN A 1 280 ? -20.452 -20.119 -25.766 1.00 55.66 280 GLN A CA 1
ATOM 2126 C C . GLN A 1 280 ? -21.305 -21.311 -26.231 1.00 55.66 280 GLN A C 1
ATOM 2128 O O . GLN A 1 280 ? -22.030 -21.890 -25.422 1.00 55.66 280 GLN A O 1
ATOM 2133 N N . SER A 1 281 ? -21.188 -21.746 -27.491 1.00 56.69 281 SER A N 1
ATOM 2134 C CA . SER A 1 281 ? -21.927 -22.924 -27.972 1.00 56.69 281 SER A CA 1
ATOM 2135 C C . SER A 1 281 ? -21.440 -24.229 -27.320 1.00 56.69 281 SER A C 1
ATOM 2137 O O . SER A 1 281 ? -22.253 -25.044 -26.879 1.00 56.69 281 SER A O 1
ATOM 2139 N N . GLN A 1 282 ? -20.120 -24.401 -27.164 1.00 58.81 282 GLN A N 1
ATOM 2140 C CA . GLN A 1 282 ? -19.534 -25.617 -26.587 1.00 58.81 282 GLN A CA 1
ATOM 2141 C C . GLN A 1 282 ? -19.828 -25.758 -25.084 1.00 58.81 282 GLN A C 1
ATOM 2143 O O . GLN A 1 282 ? -20.057 -26.870 -24.596 1.00 58.81 282 GLN A O 1
ATOM 2148 N N . SER A 1 283 ? -19.896 -24.645 -24.346 1.00 64.44 283 SER A N 1
ATOM 2149 C CA . SER A 1 283 ? -20.258 -24.642 -22.919 1.00 64.44 283 SER A CA 1
ATOM 2150 C C . SER A 1 283 ? -21.742 -24.959 -22.671 1.00 64.44 283 SER A C 1
ATOM 2152 O O . SER A 1 283 ? -22.079 -25.651 -21.707 1.00 64.44 283 SER A O 1
ATOM 2154 N N . LEU A 1 284 ? -22.645 -24.536 -23.562 1.00 63.81 284 LEU A N 1
ATOM 2155 C CA . LEU A 1 284 ? -24.070 -24.882 -23.480 1.00 63.81 284 LEU A CA 1
ATOM 2156 C C . LEU A 1 284 ? -24.340 -26.350 -23.851 1.00 63.81 284 LEU A C 1
ATOM 2158 O O . LEU A 1 284 ? -25.143 -27.018 -23.190 1.00 63.81 284 LEU A O 1
ATOM 2162 N N . LEU A 1 285 ? -23.639 -26.884 -24.855 1.00 65.69 285 LEU A N 1
ATOM 2163 C CA . LEU A 1 285 ? -23.730 -28.297 -25.246 1.00 65.69 285 LEU A CA 1
ATOM 2164 C C . LEU A 1 285 ? -23.233 -29.238 -24.138 1.00 65.69 285 LEU A C 1
ATOM 2166 O O . LEU A 1 285 ? -23.898 -30.222 -23.824 1.00 65.69 285 LEU A O 1
ATOM 2170 N N . THR A 1 286 ? -22.119 -28.912 -23.478 1.00 69.94 286 THR A N 1
ATOM 2171 C CA . THR A 1 286 ? -21.599 -29.704 -22.344 1.00 69.94 286 THR A CA 1
ATOM 2172 C C . THR A 1 286 ? -22.485 -29.619 -21.098 1.00 69.94 286 THR A C 1
ATOM 2174 O O . THR A 1 286 ? -22.654 -30.608 -20.382 1.00 69.94 286 THR A O 1
ATOM 2177 N N . TYR A 1 287 ? -23.110 -28.468 -20.836 1.00 72.19 287 TYR A N 1
ATOM 2178 C CA . TYR A 1 287 ? -24.040 -28.324 -19.712 1.00 72.19 287 TYR A CA 1
ATOM 2179 C C . TYR A 1 287 ? -25.329 -29.139 -19.904 1.00 72.19 287 TYR A C 1
ATOM 2181 O O . TYR A 1 287 ? -25.820 -29.780 -18.969 1.00 72.19 287 TYR A O 1
ATOM 2189 N N . THR A 1 288 ? -25.880 -29.139 -21.119 1.00 75.88 288 THR A N 1
ATOM 2190 C CA . THR A 1 288 ? -27.123 -29.860 -21.431 1.00 75.88 288 THR A CA 1
ATOM 2191 C C . THR A 1 288 ? -26.931 -31.377 -21.417 1.00 75.88 288 THR A C 1
ATOM 2193 O O . THR A 1 288 ? -27.749 -32.074 -20.808 1.00 75.88 288 THR A O 1
ATOM 2196 N N . THR A 1 289 ? -25.823 -31.897 -21.957 1.00 76.75 289 THR A N 1
ATOM 2197 C CA . THR A 1 289 ? -25.492 -33.332 -21.874 1.00 76.75 289 THR A CA 1
ATOM 2198 C C . THR A 1 289 ? -25.267 -33.788 -20.431 1.00 76.75 289 THR A C 1
ATOM 2200 O O . THR A 1 289 ? -25.827 -34.809 -20.024 1.00 76.75 289 THR A O 1
ATOM 2203 N N . ALA A 1 290 ? -24.562 -33.001 -19.609 1.00 76.19 290 ALA A N 1
ATOM 2204 C CA . ALA A 1 290 ? -24.361 -33.310 -18.190 1.00 76.19 290 ALA A CA 1
ATOM 2205 C C . ALA A 1 290 ? -25.685 -33.364 -17.400 1.00 76.19 290 ALA A C 1
ATOM 2207 O O . ALA A 1 290 ? -25.895 -34.256 -16.571 1.00 76.19 290 ALA A O 1
ATOM 2208 N N . LEU A 1 291 ? -26.628 -32.453 -17.675 1.00 80.00 291 LEU A N 1
ATOM 2209 C CA . LEU A 1 291 ? -27.962 -32.499 -17.066 1.00 80.00 291 LEU A CA 1
ATOM 2210 C C . LEU A 1 291 ? -28.766 -33.724 -17.514 1.00 80.00 291 LEU A C 1
ATOM 2212 O O . LEU A 1 291 ? -29.482 -34.314 -16.698 1.00 80.00 291 LEU A O 1
ATOM 2216 N N . GLN A 1 292 ? -28.663 -34.108 -18.786 1.00 81.06 292 GLN A N 1
ATOM 2217 C CA . GLN A 1 292 ? -29.365 -35.265 -19.335 1.00 81.06 292 GLN A CA 1
ATOM 2218 C C . GLN A 1 292 ? -28.832 -36.575 -18.741 1.00 81.06 292 GLN A C 1
ATOM 2220 O O . GLN A 1 292 ? -29.622 -37.426 -18.326 1.00 81.06 292 GLN A O 1
ATOM 2225 N N . GLN A 1 293 ? -27.514 -36.679 -18.561 1.00 81.31 293 GLN A N 1
ATOM 2226 C CA . GLN A 1 293 ? -26.869 -37.798 -17.878 1.00 81.31 293 GLN A CA 1
ATOM 2227 C C . GLN A 1 293 ? -27.258 -37.869 -16.393 1.00 81.31 293 GLN A C 1
ATOM 2229 O O . GLN A 1 293 ? -27.608 -38.936 -15.898 1.00 81.31 293 GLN A O 1
ATOM 2234 N N . CYS A 1 294 ? -27.337 -36.740 -15.679 1.00 80.88 294 CYS A N 1
ATOM 2235 C CA . CYS A 1 294 ? -27.836 -36.758 -14.301 1.00 80.88 294 CYS A CA 1
ATOM 2236 C C . CYS A 1 294 ? -29.311 -37.198 -14.207 1.00 80.88 294 CYS A C 1
ATOM 2238 O O . CYS A 1 294 ? -29.729 -37.782 -13.202 1.00 80.88 294 CYS A O 1
ATOM 2240 N N . ARG A 1 295 ? -30.131 -36.921 -15.234 1.00 80.38 295 ARG A N 1
ATOM 2241 C CA . ARG A 1 295 ? -31.560 -37.273 -15.241 1.00 80.38 295 ARG A CA 1
ATOM 2242 C C . ARG A 1 295 ? -31.828 -38.763 -15.459 1.00 80.38 295 ARG A C 1
ATOM 2244 O O . ARG A 1 295 ? -32.919 -39.185 -15.063 1.00 80.38 295 ARG A O 1
ATOM 2251 N N . SER A 1 296 ? -30.877 -39.525 -16.005 1.00 80.06 296 SER A N 1
ATOM 2252 C CA . SER A 1 296 ? -31.012 -40.966 -16.275 1.00 80.06 296 SER A CA 1
ATOM 2253 C C . SER A 1 296 ? -30.808 -41.856 -15.038 1.00 80.06 296 SER A C 1
ATOM 2255 O O . SER A 1 296 ? -31.146 -43.041 -15.063 1.00 80.06 296 SER A O 1
ATOM 2257 N N . HIS A 1 297 ? -30.334 -41.305 -13.912 1.00 78.31 297 HIS A N 1
ATOM 2258 C CA . HIS A 1 297 ? -30.220 -42.060 -12.662 1.00 78.31 297 HIS A CA 1
ATOM 2259 C C . HIS A 1 297 ? -31.596 -42.477 -12.112 1.00 78.31 297 HIS A C 1
ATOM 2261 O O . HIS A 1 297 ? -32.440 -41.634 -11.799 1.00 78.31 297 HIS A O 1
ATOM 2267 N N . ARG A 1 298 ? -31.788 -43.791 -11.912 1.00 70.06 298 ARG A N 1
ATOM 2268 C CA . ARG A 1 298 ? -33.037 -44.379 -11.382 1.00 70.06 298 ARG A CA 1
ATOM 2269 C C . ARG A 1 298 ? -33.259 -44.099 -9.891 1.00 70.06 298 ARG A C 1
ATOM 2271 O O . ARG A 1 298 ? -34.394 -43.956 -9.446 1.00 70.06 298 ARG A O 1
ATOM 2278 N N . ARG A 1 299 ? -32.182 -43.997 -9.099 1.00 78.75 299 ARG A N 1
ATOM 2279 C CA . ARG A 1 299 ? -32.261 -43.717 -7.653 1.00 78.75 299 ARG A CA 1
ATOM 2280 C C . ARG A 1 299 ? -32.371 -42.211 -7.402 1.00 78.75 299 ARG A C 1
ATOM 2282 O O . ARG A 1 299 ? -31.495 -41.441 -7.801 1.00 78.75 299 ARG A O 1
ATOM 2289 N N . ARG A 1 300 ? -33.428 -41.790 -6.692 1.00 72.31 300 ARG A N 1
ATOM 2290 C CA . ARG A 1 300 ? -33.750 -40.368 -6.453 1.00 72.31 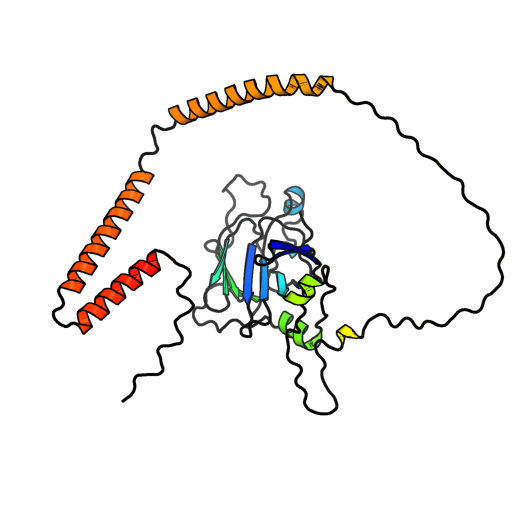300 ARG A CA 1
ATOM 2291 C C . ARG A 1 300 ? -32.626 -39.596 -5.750 1.00 72.31 300 ARG A C 1
ATOM 2293 O O . ARG A 1 300 ? -32.393 -38.446 -6.119 1.00 72.31 300 ARG A O 1
ATOM 2300 N N . TRP A 1 301 ? -31.904 -40.203 -4.800 1.00 70.25 301 TRP A N 1
ATOM 2301 C CA . TRP A 1 301 ? -30.788 -39.521 -4.125 1.00 70.25 301 TRP A CA 1
ATOM 2302 C C . TRP A 1 301 ? -29.634 -39.223 -5.091 1.00 70.25 301 TRP A C 1
ATOM 2304 O O . TRP A 1 301 ? -29.051 -38.143 -5.045 1.00 70.25 301 TRP A O 1
ATOM 2314 N N . ALA A 1 302 ? -29.325 -40.155 -6.001 1.00 71.19 302 ALA A N 1
ATOM 2315 C CA . ALA A 1 302 ? -28.176 -40.054 -6.901 1.00 71.19 302 ALA A CA 1
ATOM 2316 C C . ALA A 1 302 ? -28.427 -38.979 -7.960 1.00 71.19 302 ALA A C 1
ATOM 2318 O O . ALA A 1 302 ? -27.581 -38.118 -8.197 1.00 71.19 302 ALA A O 1
ATOM 2319 N N . LYS A 1 303 ? -29.655 -38.950 -8.490 1.00 82.69 303 LYS A N 1
ATOM 2320 C CA . LYS A 1 303 ? -30.142 -37.894 -9.379 1.00 82.69 303 LYS A CA 1
ATOM 2321 C C . LYS A 1 303 ? -30.064 -36.511 -8.725 1.00 82.69 303 LYS A C 1
ATOM 2323 O O . LYS A 1 303 ? -29.564 -35.577 -9.345 1.00 82.69 303 LYS A O 1
ATOM 2328 N N . ARG A 1 304 ? -30.499 -36.369 -7.464 1.00 77.31 304 ARG A N 1
ATOM 2329 C CA . ARG A 1 304 ? -30.427 -35.088 -6.730 1.00 77.31 304 ARG A CA 1
ATOM 2330 C C . ARG A 1 304 ? -28.986 -34.641 -6.472 1.00 77.31 304 ARG A C 1
ATOM 2332 O O . ARG A 1 304 ? -28.671 -33.481 -6.720 1.00 77.31 304 ARG A O 1
ATOM 2339 N N . ARG A 1 305 ? -28.104 -35.549 -6.042 1.00 81.56 305 ARG A N 1
ATOM 2340 C CA . ARG A 1 305 ? -26.685 -35.239 -5.789 1.00 81.56 305 ARG A CA 1
ATOM 2341 C C . ARG A 1 305 ? -25.962 -34.801 -7.069 1.00 81.56 305 ARG A C 1
ATOM 2343 O O . ARG A 1 305 ? -25.276 -33.784 -7.054 1.00 81.56 305 ARG A O 1
ATOM 2350 N N . CYS A 1 306 ? -26.188 -35.506 -8.180 1.00 80.81 306 CYS A N 1
ATOM 2351 C CA . CYS A 1 306 ? -25.625 -35.181 -9.495 1.00 80.81 306 CYS A CA 1
ATOM 2352 C C . CYS A 1 306 ? -26.116 -33.816 -10.013 1.00 80.81 306 CYS A C 1
ATOM 2354 O O . CYS A 1 306 ? -25.312 -32.960 -10.378 1.00 80.81 306 CYS A O 1
ATOM 2356 N N . LEU A 1 307 ? -27.432 -33.559 -9.965 1.00 83.75 307 LEU A N 1
ATOM 2357 C CA . LEU A 1 307 ? -28.009 -32.280 -10.403 1.00 83.75 307 LEU A CA 1
ATOM 2358 C C . LEU A 1 307 ? -27.504 -31.090 -9.574 1.00 83.75 307 LEU A C 1
ATOM 2360 O O . LEU A 1 307 ? -27.270 -30.017 -10.132 1.00 83.75 307 LEU A O 1
ATOM 2364 N N . ASN A 1 308 ? -27.317 -31.273 -8.264 1.00 80.12 308 ASN A N 1
ATOM 2365 C CA . ASN A 1 308 ? -26.773 -30.228 -7.400 1.00 80.12 308 ASN A CA 1
ATOM 2366 C C . ASN A 1 308 ? -25.311 -29.921 -7.738 1.00 80.12 308 ASN A C 1
ATOM 2368 O O . ASN A 1 308 ? -24.974 -28.748 -7.850 1.00 80.12 308 ASN A O 1
ATOM 2372 N N . GLN A 1 309 ? -24.481 -30.938 -7.990 1.00 77.94 309 GLN A N 1
ATOM 2373 C CA . GLN A 1 309 ? -23.085 -30.769 -8.419 1.00 77.94 309 GLN A CA 1
ATOM 2374 C C . GLN A 1 309 ? -22.966 -30.012 -9.755 1.00 77.94 309 GLN A C 1
ATOM 2376 O O . GLN A 1 309 ? -22.219 -29.037 -9.852 1.00 77.94 309 GLN A O 1
ATOM 2381 N N . VAL A 1 310 ? -23.756 -30.389 -10.768 1.00 81.75 310 VAL A N 1
ATOM 2382 C CA . VAL A 1 310 ? -23.752 -29.719 -12.086 1.00 81.75 310 VAL A CA 1
ATOM 2383 C C . VAL A 1 310 ? -24.216 -28.260 -11.980 1.00 81.75 310 VAL A C 1
ATOM 2385 O O . VAL A 1 310 ? -23.625 -27.368 -12.589 1.00 81.75 310 VAL A O 1
ATOM 2388 N N . ARG A 1 311 ? -25.235 -27.975 -11.156 1.00 79.69 311 ARG A N 1
ATOM 2389 C CA . ARG A 1 311 ? -25.695 -26.599 -10.890 1.00 79.69 311 ARG A CA 1
ATOM 2390 C C . ARG A 1 311 ? -24.678 -25.770 -10.105 1.00 79.69 311 ARG A C 1
ATOM 2392 O O . ARG A 1 311 ? -24.578 -24.570 -10.351 1.00 79.69 311 ARG A O 1
ATOM 2399 N N . TRP A 1 312 ? -23.934 -26.384 -9.186 1.00 70.94 312 TRP A N 1
ATOM 2400 C CA . TRP A 1 312 ? -22.889 -25.707 -8.414 1.00 70.94 312 TRP A CA 1
ATOM 2401 C C . TRP A 1 312 ? -21.721 -25.283 -9.310 1.00 70.94 312 TRP A C 1
ATOM 2403 O O . TRP A 1 312 ? -21.323 -24.120 -9.299 1.00 70.94 312 TRP A O 1
ATOM 2413 N N . ARG A 1 313 ? -21.246 -26.189 -10.174 1.00 71.12 313 ARG A N 1
ATOM 2414 C CA . ARG A 1 313 ? -20.184 -25.894 -11.150 1.00 71.12 313 ARG A CA 1
ATOM 2415 C C . ARG A 1 313 ? -20.578 -24.797 -12.142 1.00 71.12 313 ARG A C 1
ATOM 2417 O O . ARG A 1 313 ? -19.770 -23.921 -12.428 1.00 71.12 313 ARG A O 1
ATOM 2424 N N . ALA A 1 314 ? -21.834 -24.773 -12.593 1.00 70.00 314 ALA A N 1
ATOM 2425 C CA . ALA A 1 314 ? -22.335 -23.697 -13.453 1.00 70.00 314 ALA A CA 1
ATOM 2426 C C . ALA A 1 314 ? -22.391 -22.325 -12.750 1.00 70.00 314 ALA A C 1
ATOM 2428 O O . ALA A 1 314 ? -22.211 -21.296 -13.400 1.00 70.00 314 ALA A O 1
ATOM 2429 N N . LYS A 1 315 ? -22.613 -22.286 -11.427 1.00 66.00 315 LYS A N 1
ATOM 2430 C CA . LYS A 1 315 ? -22.564 -21.037 -10.647 1.00 66.00 315 LYS A CA 1
ATOM 2431 C C . LYS A 1 315 ? -21.137 -20.518 -10.461 1.00 66.00 315 LYS A C 1
ATOM 2433 O O . LYS A 1 315 ? -20.947 -19.311 -10.559 1.00 66.00 315 LYS A O 1
ATOM 2438 N N . LEU A 1 316 ? -20.157 -21.405 -10.267 1.00 55.25 316 LEU A N 1
ATOM 2439 C CA . LEU A 1 316 ? -18.738 -21.037 -10.152 1.00 55.25 316 LEU A CA 1
ATOM 2440 C C . LEU A 1 316 ? -18.192 -20.381 -11.428 1.00 55.25 316 LEU A C 1
ATOM 2442 O O . LEU A 1 316 ? -17.475 -19.392 -11.346 1.00 55.25 316 LEU A O 1
ATOM 2446 N N . ILE A 1 317 ? -18.586 -20.875 -12.606 1.00 56.94 317 ILE A N 1
ATOM 2447 C CA . ILE A 1 317 ? -18.166 -20.298 -13.897 1.00 56.94 317 ILE A CA 1
ATOM 2448 C C . ILE A 1 317 ? -18.752 -18.890 -14.101 1.00 56.94 317 ILE A C 1
ATOM 2450 O O . ILE A 1 317 ? -18.146 -18.052 -14.761 1.00 56.94 317 ILE A O 1
ATOM 2454 N N . ARG A 1 318 ? -19.927 -18.603 -13.522 1.00 44.81 318 ARG A N 1
ATOM 2455 C CA . ARG A 1 318 ? -20.614 -17.314 -13.689 1.00 44.81 318 ARG A CA 1
ATOM 2456 C C . ARG A 1 318 ? -20.167 -16.244 -12.678 1.00 44.81 318 ARG A C 1
ATOM 2458 O O . ARG A 1 318 ? -20.454 -15.076 -12.913 1.00 44.81 318 ARG A O 1
ATOM 2465 N N . TRP A 1 319 ? -19.487 -16.619 -11.587 1.00 41.59 319 TRP A N 1
ATOM 2466 C CA . TRP A 1 319 ? -19.072 -15.714 -10.501 1.00 41.59 319 TRP A CA 1
ATOM 2467 C C . TRP A 1 319 ? -17.775 -16.202 -9.814 1.00 41.59 319 TRP A C 1
ATOM 2469 O O . TRP A 1 319 ? -17.853 -16.991 -8.870 1.00 41.59 319 TRP A O 1
ATOM 2479 N N . PRO A 1 320 ? -16.584 -15.718 -10.221 1.00 39.81 320 PRO A N 1
ATOM 2480 C CA . PRO A 1 320 ? -15.302 -16.190 -9.676 1.00 39.81 320 PRO A CA 1
ATOM 2481 C C . PRO A 1 320 ? -15.062 -15.854 -8.190 1.00 39.81 320 PRO A C 1
ATOM 2483 O O . PRO A 1 320 ? -14.308 -16.547 -7.516 1.00 39.81 320 PRO A O 1
ATOM 2486 N N . ASN A 1 321 ? -15.725 -14.828 -7.645 1.00 46.31 321 ASN A N 1
ATOM 2487 C CA . ASN A 1 321 ? -15.359 -14.235 -6.347 1.00 46.31 321 ASN A CA 1
ATOM 2488 C C . ASN A 1 321 ? -16.150 -14.747 -5.122 1.00 46.31 321 ASN A C 1
ATOM 2490 O O . ASN A 1 321 ? -16.076 -14.140 -4.059 1.00 46.31 321 ASN A O 1
ATOM 2494 N N . TYR A 1 322 ? -16.897 -15.854 -5.224 1.00 39.53 322 TYR A N 1
ATOM 2495 C CA . TYR A 1 322 ? -17.721 -16.379 -4.111 1.00 39.53 322 TYR A CA 1
ATOM 2496 C C . TYR A 1 322 ? -17.186 -17.656 -3.434 1.00 39.53 322 TYR A C 1
ATOM 2498 O O . TYR A 1 322 ? -17.802 -18.153 -2.490 1.00 39.53 322 TYR A O 1
ATOM 2506 N N . ALA A 1 323 ? -16.042 -18.195 -3.865 1.00 42.62 323 ALA A N 1
ATOM 2507 C CA . ALA A 1 323 ? -15.527 -19.473 -3.358 1.00 42.62 323 ALA A CA 1
ATOM 2508 C C . ALA A 1 323 ? -14.955 -19.419 -1.920 1.00 42.62 323 ALA A C 1
ATOM 2510 O O . ALA A 1 323 ? -14.694 -20.464 -1.333 1.00 42.62 323 ALA A O 1
ATOM 2511 N N . GLY A 1 324 ? -14.796 -18.231 -1.327 1.00 42.34 324 GLY A N 1
ATOM 2512 C CA . GLY A 1 324 ? -14.111 -18.057 -0.039 1.00 42.34 324 GLY A CA 1
ATOM 2513 C C . GLY A 1 324 ? -14.955 -18.186 1.237 1.00 42.34 324 GLY A C 1
ATOM 2514 O O . GLY A 1 324 ? -14.382 -18.085 2.314 1.00 42.34 324 GLY A O 1
ATOM 2515 N N . TYR A 1 325 ? -16.281 -18.380 1.174 1.00 38.22 325 TYR A N 1
ATOM 2516 C CA . TYR A 1 325 ? -17.144 -18.162 2.357 1.00 38.22 325 TYR A CA 1
ATOM 2517 C C . TYR A 1 325 ? -17.992 -19.350 2.850 1.00 38.22 325 TYR A C 1
ATOM 2519 O O . TYR A 1 325 ? -18.815 -19.169 3.742 1.00 38.22 325 TYR A O 1
ATOM 2527 N N . ILE A 1 326 ? -17.819 -20.574 2.332 1.00 40.03 326 ILE A N 1
ATOM 2528 C CA . ILE A 1 326 ? -18.623 -21.741 2.782 1.00 40.03 326 ILE A CA 1
ATOM 2529 C C . ILE A 1 326 ? -17.764 -23.005 2.981 1.00 40.03 326 ILE A C 1
ATOM 2531 O O . ILE A 1 326 ? -18.191 -24.120 2.700 1.00 40.03 326 ILE A O 1
ATOM 2535 N N . GLY A 1 327 ? -16.529 -22.838 3.463 1.00 38.19 327 GLY A N 1
ATOM 2536 C CA . GLY A 1 327 ? -15.645 -23.952 3.841 1.00 38.19 327 GLY A CA 1
ATOM 2537 C C . GLY A 1 327 ? -15.795 -24.435 5.292 1.00 38.19 327 GLY A C 1
ATOM 2538 O O . GLY A 1 327 ? -15.213 -25.450 5.642 1.00 38.19 327 GLY A O 1
ATOM 2539 N N . SER A 1 328 ? -16.570 -23.745 6.139 1.00 39.69 328 SER A N 1
ATOM 2540 C CA . SER A 1 328 ? -16.531 -23.940 7.604 1.00 39.69 328 SER A CA 1
ATOM 2541 C C . SER A 1 328 ? -17.828 -24.474 8.240 1.00 39.69 328 SER A C 1
ATOM 2543 O O . SER A 1 328 ? -18.007 -24.344 9.446 1.00 39.69 328 SER A O 1
ATOM 2545 N N . LEU A 1 329 ? -18.758 -25.058 7.473 1.00 37.12 329 LEU A N 1
ATOM 2546 C CA . LEU A 1 329 ? -20.060 -25.509 8.011 1.00 37.12 329 LEU A CA 1
ATOM 2547 C C . LEU A 1 329 ? -20.440 -26.963 7.685 1.00 37.12 329 LEU A C 1
ATOM 2549 O O . LEU A 1 329 ? -21.600 -27.337 7.838 1.00 37.12 329 LEU A O 1
ATOM 2553 N N . HIS A 1 330 ? -19.499 -27.803 7.247 1.00 38.44 330 HIS A N 1
ATOM 2554 C CA . HIS A 1 330 ? -19.787 -29.205 6.895 1.00 38.44 330 HIS A CA 1
ATOM 2555 C C . HIS A 1 330 ? -18.730 -30.200 7.389 1.00 38.44 330 HIS A C 1
ATOM 2557 O O . HIS A 1 330 ? -18.363 -31.125 6.672 1.00 38.44 330 HIS A O 1
ATOM 2563 N N . GLN A 1 331 ? -18.250 -30.026 8.623 1.00 38.22 331 GLN A N 1
ATOM 2564 C CA . GLN A 1 331 ? -17.322 -30.982 9.236 1.00 38.22 331 GLN A CA 1
ATOM 2565 C C . GLN A 1 331 ? -17.734 -31.453 10.637 1.00 38.22 331 GLN A C 1
ATOM 2567 O O . GLN A 1 331 ? -16.887 -31.930 11.376 1.00 38.22 331 GLN A O 1
ATOM 2572 N N . ASP A 1 332 ? -19.026 -31.362 10.984 1.00 37.47 332 ASP A N 1
ATOM 2573 C CA . ASP A 1 332 ? -19.502 -31.711 12.337 1.00 37.47 332 ASP A CA 1
ATOM 2574 C C . ASP A 1 332 ? -20.717 -32.652 12.386 1.00 37.47 332 ASP A C 1
ATOM 2576 O O . ASP A 1 332 ? -21.398 -32.773 13.401 1.00 37.47 332 ASP A O 1
ATOM 2580 N N . LYS A 1 333 ? -21.016 -33.347 11.287 1.00 41.91 333 LYS A N 1
ATOM 2581 C CA . LYS A 1 333 ? -21.986 -34.449 11.287 1.00 41.91 333 LYS A CA 1
ATOM 2582 C C . LYS A 1 333 ? -21.540 -35.491 10.285 1.00 41.91 333 LYS A C 1
ATOM 2584 O O . LYS A 1 333 ? -21.901 -35.362 9.127 1.00 41.91 333 LYS A O 1
ATOM 2589 N N . ASP A 1 334 ? -20.698 -36.415 10.735 1.00 38.66 334 ASP A N 1
ATOM 2590 C CA . ASP A 1 334 ? -20.613 -37.802 10.259 1.00 38.66 334 ASP A CA 1
ATOM 2591 C C . ASP A 1 334 ? -19.497 -38.523 11.045 1.00 38.66 334 ASP A C 1
ATOM 2593 O O . ASP A 1 334 ? -18.347 -38.577 10.619 1.00 38.66 334 ASP A O 1
ATOM 2597 N N . ASN A 1 335 ? -19.840 -39.081 12.208 1.00 32.44 335 ASN A N 1
ATOM 2598 C CA . ASN A 1 335 ? -19.193 -40.282 12.742 1.00 32.44 335 ASN A CA 1
ATOM 2599 C C . ASN A 1 335 ? -20.287 -41.111 13.451 1.00 32.44 335 ASN A C 1
ATOM 2601 O O . ASN A 1 335 ? -21.105 -40.494 14.141 1.00 32.44 335 ASN A O 1
ATOM 2605 N N . PRO A 1 336 ? -20.385 -42.435 13.216 1.00 50.25 336 PRO A N 1
ATOM 2606 C CA . PRO A 1 336 ? -21.381 -43.299 13.854 1.00 50.25 336 PRO A CA 1
ATOM 2607 C C . PRO A 1 336 ? -21.253 -43.370 15.377 1.00 50.25 336 PRO A C 1
ATOM 2609 O O . PRO A 1 336 ? -20.121 -43.209 15.894 1.00 50.25 336 PRO A O 1
#

pLDDT: mean 76.41, std 22.1, range [32.44, 98.56]

Radius of gyration: 31.18 Å; chains: 1; bounding box: 52×99×85 Å

Organism: Cladophialophora bantiana (strain ATCC 10958 / CBS 173.52 / CDC B-1940 / NIH 8579) (NCBI:txid1442370)

Secondary structure (DSSP, 8-state):
---TTEEEEEETTTTEEEEEE-EESPPPP-BS-EEEEEE-TTSS-EEEEEE--B--HHHHHH-TT-HHHHEEEEEEETTTEEEEEEEE-SS--BS-EEEEETTTEEEEE--B-TT--SPTT-----SGGGEEEEETTTTEEESS--TTPPPP---HHHHHIIIII------SSHHHHHHH-S-SS-----SSS---TTTGGGS-S-----PPPPP------PPPPP----------THHHHHHHHHHHHHHHHHHHHHHHHHHHHGGG--SHHHHHHHHHHHHHHHHHHHHHHHHT-SSHHHHHHHHHHHHHHHHHHH-GGGTTSSSSSSSSS---

Sequence (336 aa):
MRDMAEIVLYDVSAKKWYIQRATGDIPPPRTEFFTVGKASSDGKTYEVYVYGGMTNATYDLNYPDELGYLNVYVLSLPAFRWFQTPATTSTPRCSHTCSIIGNRQMISIGGCPPSTLNQFGADYDEWASGIGVLDLSELQWKDHYDAGAALYERAQLVQKYYNQIYAKPAWSDPALATIFGKCPFRLQTQGRNKYQNCVKAAFAGPIHPTTPPTPGPTSPVPPPASSTSPHGGSSHTGAIAGGVVGGVVGLGLIAGLAYFLGTHRSRKTAVSGSLALHLQSQSLLTYTTALQQCRSHRRRWAKRRCLNQVRWRAKLIRWPNYAGYIGSLHQDKDNP

InterPro domains:
  IPR011043 Galactose oxidase/kelch, beta-propeller [SSF50965] (7-146)
  IPR015915 Kelch-type beta-propeller [G3DSA:2.120.10.80] (2-167)